Protein AF-A0AAW2JFT2-F1 (afdb_monomer)

Sequence (186 aa):
MEAHGGGHGLAHGDPWRRGPKDEAHDGDGGNKEIMSNNPLTVILDNNKFNGTNYTDWLRNLRIVLDYENQRYIMDKPLPQTLPDGSSSEERETFERWHADHRKVRSIILASMSNDVQKQYDRLDDVASILQRMKEVYVIPDRHTRYVATKEFFRAKMTEGSSVQEHGVKMLSLVEKIEDLKAGLDK

Mean predicted aligned error: 13.14 Å

InterPro domains:
  IPR061502 Copia/RE1/RE2-like, N-terminal domain [PF14223] (84-185)

Solvent-accessible surface area (backbone atoms only — not comparable to full-atom values): 11782 Å² total; per-residue (Å²): 140,85,86,85,83,82,78,86,76,81,80,78,76,70,89,83,80,78,75,89,83,86,81,91,74,88,85,83,85,78,94,68,82,67,83,73,78,59,80,56,55,57,58,34,69,77,44,41,34,73,82,67,48,63,71,61,32,53,52,52,50,48,54,48,26,53,76,69,74,46,48,64,53,75,78,47,80,83,85,87,78,82,64,92,87,62,50,73,66,57,52,50,51,51,52,50,50,54,52,48,44,56,50,51,44,49,52,57,47,68,27,32,34,73,82,54,24,71,77,47,69,88,54,91,47,58,58,59,48,54,51,51,48,41,58,68,67,43,48,55,56,53,49,52,45,51,52,41,54,51,49,55,75,66,64,68,89,58,91,95,57,61,66,65,62,52,48,53,54,52,48,55,36,50,53,55,46,48,60,68,45,59,66,75,78,121

Radius of gyration: 25.3 Å; Cα contacts (8 Å, |Δi|>4): 92; chains: 1; bounding box: 54×72×71 Å

Foldseek 3Di:
DDDDDDDDDDDPDDPPPDDDDDDDDDDDDDPDPPVPPQPLLVVLVVQAAELLQVPVNVVSLCVSCVVVVLNVLQVDDQDDDDDPPDDPVRVVVNVVSVVSQVVSLVSNLVSHDPVVSVVCVPPSGNNVSVVVSCVRRPVVLVVQLVVLVVCLVPDDDDPPDDPVVSVVVNVVSVVSNVVSCVSPVD

Secondary structure (DSSP, 8-state):
--------------TTS---------------------GGGHHHHHT-B-SS-HHHHHHHHHHHHHHTT-THHHHS-----PPTT--HHHHHHHHHHHHHHHHHHHHHHHTB-HHHHHHHTT---HHHHHHHHHHHHTHHHHHHHHHHHHHHHH--PPTT--HHHHHHHHHHHHHHHHHHHHTS--

Structure (mmCIF, N/CA/C/O backbone):
data_AF-A0AAW2JFT2-F1
#
_entry.id   AF-A0AAW2JFT2-F1
#
loop_
_atom_site.group_PDB
_atom_site.id
_atom_site.type_symbol
_atom_site.label_atom_id
_atom_site.label_alt_id
_atom_site.label_comp_id
_atom_site.label_asym_id
_atom_site.label_entity_id
_atom_site.label_seq_id
_atom_site.pdbx_PDB_ins_code
_atom_site.Cartn_x
_atom_site.Cartn_y
_atom_site.Cartn_z
_atom_site.occupancy
_atom_site.B_iso_or_equiv
_atom_site.auth_seq_id
_atom_site.auth_comp_id
_atom_site.auth_asym_id
_atom_site.auth_atom_id
_atom_site.pdbx_PDB_model_num
ATOM 1 N N . MET A 1 1 ? 15.774 56.210 -12.824 1.00 41.00 1 MET A N 1
ATOM 2 C CA . MET A 1 1 ? 15.103 55.338 -13.811 1.00 41.00 1 MET A CA 1
ATOM 3 C C . MET A 1 1 ? 16.244 54.679 -14.566 1.00 41.00 1 MET A C 1
ATOM 5 O O . MET A 1 1 ? 17.060 55.422 -15.076 1.00 41.00 1 MET A O 1
ATOM 9 N N . GLU A 1 2 ? 16.510 53.381 -14.513 1.00 34.12 2 GLU A N 1
ATOM 10 C CA . GLU A 1 2 ? 15.636 52.211 -14.408 1.00 34.12 2 GLU A CA 1
ATOM 11 C C . GLU A 1 2 ? 16.288 51.090 -13.576 1.00 34.12 2 GLU A C 1
ATOM 13 O O . GLU A 1 2 ? 17.477 51.123 -13.265 1.00 34.12 2 GLU A O 1
ATOM 18 N N . ALA A 1 3 ? 15.456 50.133 -13.171 1.00 38.16 3 ALA A N 1
ATOM 19 C CA . ALA A 1 3 ? 15.765 49.025 -12.283 1.00 38.16 3 ALA A CA 1
ATOM 20 C C . ALA A 1 3 ? 16.271 47.793 -13.052 1.00 38.16 3 ALA A C 1
ATOM 22 O O . ALA A 1 3 ? 15.667 47.404 -14.047 1.00 38.16 3 ALA A O 1
ATOM 23 N N . HIS A 1 4 ? 17.289 47.107 -12.525 1.00 37.09 4 HIS A N 1
ATOM 24 C CA . HIS A 1 4 ? 17.559 45.710 -12.866 1.00 37.09 4 HIS A CA 1
ATOM 25 C C . HIS A 1 4 ? 17.177 44.821 -11.682 1.00 37.09 4 HIS A C 1
ATOM 27 O O . HIS A 1 4 ? 17.893 44.727 -10.687 1.00 37.09 4 HIS A O 1
ATOM 33 N N . GLY A 1 5 ? 16.011 44.185 -11.799 1.00 33.69 5 GLY A N 1
ATOM 34 C CA . GLY A 1 5 ? 15.603 43.078 -10.945 1.00 33.69 5 GLY A CA 1
ATOM 35 C C . GLY A 1 5 ? 16.313 41.798 -11.382 1.00 33.69 5 GLY A C 1
ATOM 36 O O . GLY A 1 5 ? 16.070 41.293 -12.475 1.00 33.69 5 GLY A O 1
ATOM 37 N N . GLY A 1 6 ? 17.191 41.277 -10.526 1.00 32.69 6 GLY A N 1
ATOM 38 C CA . GLY A 1 6 ? 17.741 39.931 -10.654 1.00 32.69 6 GLY A CA 1
ATOM 39 C C . GLY A 1 6 ? 16.742 38.914 -10.110 1.00 32.69 6 GLY A C 1
ATOM 40 O O . GLY A 1 6 ? 16.627 38.738 -8.900 1.00 32.69 6 GLY A O 1
ATOM 41 N N . GLY A 1 7 ? 15.996 38.265 -11.003 1.00 34.62 7 GLY A N 1
ATOM 42 C CA . GLY A 1 7 ? 15.151 37.126 -10.663 1.00 34.62 7 GLY A CA 1
ATOM 43 C C . GLY A 1 7 ? 15.994 35.867 -10.469 1.00 34.62 7 GLY A C 1
ATOM 44 O O . GLY A 1 7 ? 16.593 35.363 -11.414 1.00 34.62 7 GLY A O 1
ATOM 45 N N . HIS A 1 8 ? 16.019 35.356 -9.239 1.00 42.88 8 HIS A N 1
ATOM 46 C CA . HIS A 1 8 ? 16.458 34.002 -8.916 1.00 42.88 8 HIS A CA 1
ATOM 47 C C . HIS A 1 8 ? 15.542 32.980 -9.610 1.00 42.88 8 HIS A C 1
ATOM 49 O O . HIS A 1 8 ? 14.388 32.809 -9.220 1.00 42.88 8 HIS A O 1
ATOM 55 N N . GLY A 1 9 ? 16.063 32.278 -10.616 1.00 34.78 9 GLY A N 1
ATOM 56 C CA . GLY A 1 9 ? 15.467 31.053 -11.142 1.00 34.78 9 GLY A CA 1
ATOM 57 C C . GLY A 1 9 ? 16.006 29.851 -10.374 1.00 34.78 9 GLY A C 1
ATOM 58 O O . GLY A 1 9 ? 17.170 29.488 -10.522 1.00 34.78 9 GLY A O 1
ATOM 59 N N . LEU A 1 10 ? 15.166 29.255 -9.529 1.00 35.91 10 LEU A N 1
ATOM 60 C CA . LEU A 1 10 ? 15.427 27.984 -8.859 1.00 35.91 10 LEU A CA 1
ATOM 61 C C . LEU A 1 10 ? 15.607 26.888 -9.920 1.00 35.91 10 LEU A C 1
ATOM 63 O O . LEU A 1 10 ? 14.669 26.557 -10.643 1.00 35.91 10 LEU A O 1
ATOM 67 N N . ALA A 1 11 ? 16.813 26.331 -10.016 1.00 37.41 11 ALA A N 1
ATOM 68 C CA . ALA A 1 11 ? 17.090 25.180 -10.860 1.00 37.41 11 ALA A CA 1
ATOM 69 C C . ALA A 1 11 ? 16.351 23.948 -10.309 1.00 37.41 11 ALA A C 1
ATOM 71 O O . ALA A 1 11 ? 16.778 23.336 -9.329 1.00 37.41 11 ALA A O 1
ATOM 72 N N . HIS A 1 12 ? 15.241 23.575 -10.948 1.00 40.16 12 HIS A N 1
ATOM 73 C CA . HIS A 1 12 ? 14.739 22.208 -10.892 1.00 40.16 12 HIS A CA 1
ATOM 74 C C . HIS A 1 12 ? 15.775 21.323 -11.590 1.00 40.16 12 HIS A C 1
ATOM 76 O O . HIS A 1 12 ? 15.996 21.446 -12.791 1.00 40.16 12 HIS A O 1
ATOM 82 N N . GLY A 1 13 ? 16.480 20.494 -10.820 1.00 38.31 13 GLY A N 1
ATOM 83 C CA . GLY A 1 13 ? 17.479 19.580 -11.365 1.00 38.31 13 GLY A CA 1
ATOM 84 C C . GLY A 1 13 ? 16.838 18.565 -12.310 1.00 38.31 13 GLY A C 1
ATOM 85 O O . GLY A 1 13 ? 15.867 17.908 -11.937 1.00 38.31 13 GLY A O 1
ATOM 86 N N . ASP A 1 14 ? 17.404 18.434 -13.510 1.00 46.59 14 ASP A N 1
ATOM 87 C CA . ASP A 1 14 ? 17.016 17.422 -14.491 1.00 46.59 14 ASP A CA 1
ATOM 88 C C . ASP A 1 14 ? 17.097 16.004 -13.890 1.00 46.59 14 ASP A C 1
ATOM 90 O O . ASP A 1 14 ? 18.157 15.620 -13.372 1.00 46.59 14 ASP A O 1
ATOM 94 N N . PRO A 1 15 ? 16.035 15.183 -14.002 1.00 44.06 15 PRO A N 1
ATOM 95 C CA . PRO A 1 15 ? 16.017 13.808 -13.490 1.00 44.06 15 PRO A CA 1
ATOM 96 C C . PRO A 1 15 ? 17.036 12.876 -14.161 1.00 44.06 15 PRO A C 1
ATOM 98 O O . PRO A 1 15 ? 17.320 11.798 -13.641 1.00 44.06 15 PRO A O 1
ATOM 101 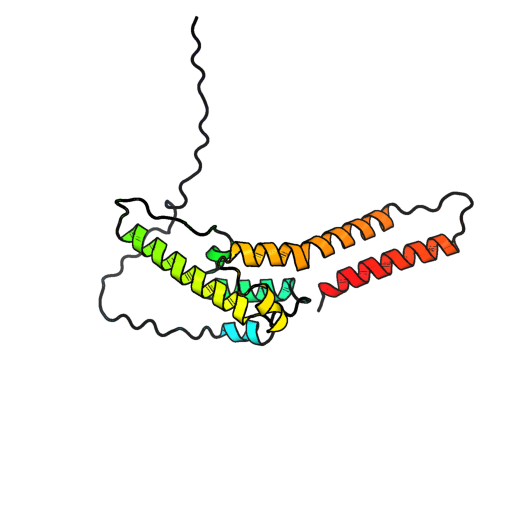N N . TRP A 1 16 ? 17.582 13.286 -15.309 1.00 46.16 16 TRP A N 1
ATOM 102 C CA . TRP A 1 16 ? 18.387 12.456 -16.205 1.00 46.16 16 TRP A CA 1
ATOM 103 C C . TRP A 1 16 ? 19.882 12.399 -15.855 1.00 46.16 16 TRP A C 1
ATOM 105 O O . TRP A 1 16 ? 20.613 11.594 -16.418 1.00 46.16 16 TRP A O 1
ATOM 115 N N . ARG A 1 17 ? 20.377 13.227 -14.921 1.00 45.69 17 ARG A N 1
ATOM 116 C CA . ARG A 1 17 ? 21.830 13.450 -14.749 1.00 45.69 17 ARG A CA 1
ATOM 117 C C . ARG A 1 17 ? 22.546 12.677 -13.637 1.00 45.69 17 ARG A C 1
ATOM 119 O O . ARG A 1 17 ? 23.691 13.011 -13.336 1.00 45.69 17 ARG A O 1
ATOM 126 N N . ARG A 1 18 ? 21.944 11.661 -13.012 1.00 42.97 18 ARG A N 1
ATOM 127 C CA . ARG A 1 18 ? 22.663 10.827 -12.024 1.00 42.97 18 ARG A CA 1
ATOM 128 C C . ARG A 1 18 ? 22.297 9.344 -12.120 1.00 42.97 18 ARG A C 1
ATOM 130 O O . ARG A 1 18 ? 21.434 8.864 -11.393 1.00 42.97 18 ARG A O 1
ATOM 137 N N . GLY A 1 19 ? 23.009 8.640 -12.999 1.00 40.66 19 GLY A N 1
ATOM 138 C CA . GLY A 1 19 ? 23.260 7.196 -12.930 1.00 40.66 19 GLY A CA 1
ATOM 139 C C . GLY A 1 19 ? 24.748 6.929 -12.637 1.00 40.66 19 GLY A C 1
ATOM 140 O O . GLY A 1 19 ? 25.555 7.850 -12.806 1.00 40.66 19 GLY A O 1
ATOM 141 N N . PRO A 1 20 ? 25.118 5.734 -12.139 1.00 38.03 20 PRO A N 1
ATOM 142 C CA . PRO A 1 20 ? 26.469 5.437 -11.668 1.00 38.03 20 PRO A CA 1
ATOM 143 C C . PRO A 1 20 ? 27.467 5.443 -12.827 1.00 38.03 20 PRO A C 1
ATOM 145 O O . PRO A 1 20 ? 27.174 4.943 -13.910 1.00 38.03 20 PRO A O 1
ATOM 148 N N . LYS A 1 21 ? 28.643 6.019 -12.576 1.00 41.00 21 LYS A N 1
ATOM 149 C CA . LYS A 1 21 ? 29.799 5.936 -13.464 1.00 41.00 21 LYS A CA 1
ATOM 150 C C . LYS A 1 21 ? 30.475 4.572 -13.326 1.00 41.00 21 LYS A C 1
ATOM 152 O O . LYS A 1 21 ? 30.653 4.100 -12.208 1.00 41.00 21 LYS A O 1
ATOM 157 N N . ASP A 1 22 ? 30.912 4.085 -14.482 1.00 39.69 22 ASP A N 1
ATOM 158 C CA . ASP A 1 22 ? 31.981 3.118 -14.724 1.00 39.69 22 ASP A CA 1
ATOM 159 C C . ASP A 1 22 ? 31.688 1.652 -14.374 1.00 39.69 22 ASP A C 1
ATOM 161 O O . ASP A 1 22 ? 31.920 1.206 -13.260 1.00 39.69 22 ASP A O 1
ATOM 165 N N . GLU A 1 23 ? 31.297 0.883 -15.394 1.00 37.69 23 GLU A N 1
ATOM 166 C CA . GLU A 1 23 ? 31.859 -0.447 -15.659 1.00 37.69 23 GLU A CA 1
ATOM 167 C C . GLU A 1 23 ? 31.731 -0.732 -17.165 1.00 37.69 23 GLU A C 1
ATOM 169 O O . GLU A 1 23 ? 30.639 -0.768 -17.730 1.00 37.69 23 GLU A O 1
ATOM 174 N N . ALA A 1 24 ? 32.875 -0.840 -17.841 1.00 44.41 24 ALA A N 1
ATOM 175 C CA . ALA A 1 24 ? 32.950 -1.244 -19.236 1.00 44.41 24 ALA A CA 1
ATOM 176 C C . ALA A 1 24 ? 32.632 -2.740 -19.343 1.00 44.41 24 ALA A C 1
ATOM 178 O O . ALA A 1 24 ? 33.215 -3.537 -18.610 1.00 44.41 24 ALA A O 1
ATOM 179 N N . HIS A 1 25 ? 31.767 -3.127 -20.280 1.00 42.56 25 HIS A N 1
ATOM 180 C CA . HIS A 1 25 ? 31.646 -4.524 -20.680 1.00 42.56 25 HIS A CA 1
ATOM 181 C C . HIS A 1 25 ? 31.576 -4.631 -22.203 1.00 42.56 25 HIS A C 1
ATOM 183 O O . HIS A 1 25 ? 30.619 -4.182 -22.833 1.00 42.56 25 HIS A O 1
ATOM 189 N N . ASP A 1 26 ? 32.628 -5.219 -22.775 1.00 40.56 26 ASP A N 1
ATOM 190 C CA . ASP A 1 26 ? 32.671 -5.687 -24.156 1.00 40.56 26 ASP A CA 1
ATOM 191 C C . ASP A 1 26 ? 31.558 -6.718 -24.390 1.00 40.56 26 ASP A C 1
ATOM 193 O O . ASP A 1 26 ? 31.240 -7.530 -23.512 1.00 40.56 26 ASP A O 1
ATOM 197 N N . GLY A 1 27 ? 30.937 -6.644 -25.567 1.00 46.50 27 GLY A N 1
ATOM 198 C CA . GLY A 1 27 ? 29.781 -7.454 -25.931 1.00 46.50 27 GLY A CA 1
ATOM 199 C C . GLY A 1 27 ? 30.123 -8.870 -26.386 1.00 46.50 27 GLY A C 1
ATOM 200 O O . GLY A 1 27 ? 31.196 -9.106 -26.927 1.00 46.50 27 GLY A O 1
ATOM 201 N N . ASP A 1 28 ? 29.160 -9.779 -26.223 1.00 38.78 28 ASP A N 1
ATOM 202 C CA . ASP A 1 28 ? 28.739 -10.772 -27.222 1.00 38.78 28 ASP A CA 1
ATOM 203 C C . ASP A 1 28 ? 27.504 -11.540 -26.703 1.00 38.78 28 ASP A C 1
ATOM 205 O O . ASP A 1 28 ? 27.413 -11.872 -25.524 1.00 38.78 28 ASP A O 1
ATOM 209 N N . GLY A 1 29 ? 26.586 -11.866 -27.614 1.00 38.81 29 GLY A N 1
ATOM 210 C CA . GLY A 1 29 ? 25.877 -13.141 -27.553 1.00 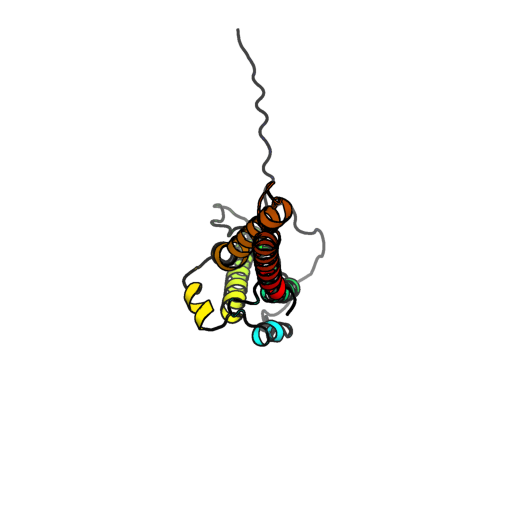38.81 29 GLY A CA 1
ATOM 211 C C . GLY A 1 29 ? 24.591 -13.237 -26.732 1.00 38.81 29 GLY A C 1
ATOM 212 O O . GLY A 1 29 ? 24.581 -13.753 -25.622 1.00 38.81 29 GLY A O 1
ATOM 213 N N . GLY A 1 30 ? 23.463 -12.966 -27.393 1.00 33.12 30 GLY A N 1
ATOM 214 C CA . GLY A 1 30 ? 22.248 -13.755 -27.173 1.00 33.12 30 GLY A CA 1
ATOM 215 C C . GLY A 1 30 ? 21.304 -13.224 -26.102 1.00 33.12 30 GLY A C 1
ATOM 216 O O . GLY A 1 30 ? 21.361 -13.600 -24.936 1.00 33.12 30 GLY A O 1
ATOM 217 N N . ASN A 1 31 ? 20.327 -12.442 -26.556 1.00 49.09 31 ASN A N 1
ATOM 218 C CA . ASN A 1 31 ? 19.125 -12.150 -25.799 1.00 49.09 31 ASN A CA 1
ATOM 219 C C . ASN A 1 31 ? 18.368 -13.457 -25.506 1.00 49.09 31 ASN A C 1
ATOM 221 O O . ASN A 1 31 ? 17.628 -13.987 -26.337 1.00 49.09 31 ASN A O 1
ATOM 225 N N . LYS A 1 32 ? 18.591 -13.993 -24.312 1.00 43.41 32 LYS A N 1
ATOM 226 C CA . LYS A 1 32 ? 17.685 -14.921 -23.657 1.00 43.41 32 LYS A CA 1
ATOM 227 C C . LYS A 1 32 ? 17.576 -14.462 -22.217 1.00 43.41 32 LYS A C 1
ATOM 229 O O . LYS A 1 32 ? 18.111 -15.089 -21.308 1.00 43.41 32 LYS A O 1
ATOM 234 N N . GLU A 1 33 ? 16.903 -13.330 -22.034 1.00 43.53 33 GLU A N 1
ATOM 235 C CA . GLU A 1 33 ? 16.341 -12.966 -20.742 1.00 43.53 33 GLU A CA 1
ATOM 236 C C . GLU A 1 33 ? 15.396 -14.113 -20.346 1.00 43.53 33 GLU A C 1
ATOM 238 O O . GLU A 1 33 ? 14.252 -14.222 -20.791 1.00 43.53 33 GLU A O 1
ATOM 243 N N . ILE A 1 34 ? 15.933 -15.084 -19.607 1.00 42.56 34 ILE A N 1
ATOM 244 C CA . ILE A 1 34 ? 15.138 -16.071 -18.895 1.00 42.56 34 ILE A CA 1
ATOM 245 C C . ILE A 1 34 ? 14.226 -15.220 -18.024 1.00 42.56 34 ILE A C 1
ATOM 247 O O . ILE A 1 34 ? 14.745 -14.490 -17.184 1.00 42.56 34 ILE A O 1
ATOM 251 N N . MET A 1 35 ? 12.907 -15.267 -18.250 1.00 44.25 35 MET A N 1
ATOM 252 C CA . MET A 1 35 ? 11.931 -14.694 -17.322 1.00 44.25 35 MET A CA 1
ATOM 253 C C . MET A 1 35 ? 12.283 -15.243 -15.945 1.00 44.25 35 MET A C 1
ATOM 255 O O . MET A 1 35 ? 12.038 -16.417 -15.655 1.00 44.25 35 MET A O 1
ATOM 259 N N . SER A 1 36 ? 12.980 -14.439 -15.151 1.00 53.62 36 SER A N 1
ATOM 260 C CA . SER A 1 36 ? 13.449 -14.842 -13.846 1.00 53.62 36 SER A CA 1
ATOM 261 C C . SER A 1 36 ? 12.192 -15.023 -13.017 1.00 53.62 36 SER A C 1
ATOM 263 O O . SER A 1 36 ? 11.498 -14.065 -12.682 1.00 53.62 36 SER A O 1
ATOM 265 N N . ASN A 1 37 ? 11.848 -16.279 -12.731 1.00 68.56 37 ASN A N 1
ATOM 266 C CA . ASN A 1 37 ? 10.876 -16.572 -11.695 1.00 68.56 37 ASN A CA 1
ATOM 267 C C . ASN A 1 37 ? 11.487 -16.049 -10.402 1.00 68.56 37 ASN A C 1
ATOM 269 O O . ASN A 1 37 ? 12.330 -16.710 -9.800 1.00 68.56 37 ASN A O 1
ATOM 273 N N . ASN A 1 38 ? 11.116 -14.833 -10.018 1.00 77.38 38 ASN A N 1
ATOM 274 C CA . ASN A 1 38 ? 11.558 -14.257 -8.771 1.00 77.38 38 ASN A CA 1
ATOM 275 C C . ASN A 1 38 ? 11.010 -15.121 -7.630 1.00 77.38 38 ASN A C 1
ATOM 277 O O . ASN A 1 38 ? 9.792 -15.153 -7.413 1.00 77.38 38 ASN A O 1
ATOM 281 N N . PRO A 1 39 ? 11.888 -15.827 -6.894 1.00 84.12 39 PRO A N 1
ATOM 282 C CA . PRO A 1 39 ? 11.465 -16.771 -5.869 1.00 84.12 39 PRO A CA 1
ATOM 283 C C . PRO A 1 39 ? 10.758 -16.068 -4.708 1.00 84.12 39 PRO A C 1
ATOM 285 O O . PRO A 1 39 ? 10.037 -16.714 -3.955 1.00 84.12 39 PRO A O 1
ATOM 288 N N . LEU A 1 40 ? 10.924 -14.749 -4.571 1.00 89.38 40 LEU A N 1
ATOM 289 C CA . LEU A 1 40 ? 10.266 -13.960 -3.540 1.00 89.38 40 LEU A CA 1
ATOM 290 C C . LEU A 1 40 ? 8.804 -13.664 -3.867 1.00 89.38 40 LEU A C 1
ATOM 292 O O . LEU A 1 40 ? 8.072 -13.312 -2.954 1.00 89.38 40 LEU A O 1
ATOM 296 N N . THR A 1 41 ? 8.333 -13.848 -5.105 1.00 87.94 41 THR A N 1
ATOM 297 C CA . THR A 1 41 ? 6.917 -13.601 -5.454 1.00 87.94 41 THR A CA 1
ATOM 298 C C . THR A 1 41 ? 5.945 -14.455 -4.634 1.00 87.94 41 THR A C 1
ATOM 300 O O . THR A 1 41 ? 4.854 -13.991 -4.307 1.00 87.94 41 THR A O 1
ATOM 303 N N . VAL A 1 42 ? 6.387 -15.627 -4.159 1.00 93.12 42 VAL A N 1
ATOM 304 C CA . VAL A 1 42 ? 5.630 -16.492 -3.239 1.00 93.12 42 VAL A CA 1
ATOM 305 C C . VAL A 1 42 ? 5.203 -15.778 -1.949 1.00 93.12 42 VAL A C 1
ATOM 307 O O . VAL A 1 42 ? 4.163 -16.102 -1.378 1.00 93.12 42 VAL A O 1
ATOM 310 N N . ILE A 1 43 ? 5.961 -14.773 -1.482 1.00 95.44 43 ILE A N 1
ATOM 311 C CA . ILE A 1 43 ? 5.586 -14.005 -0.288 1.00 95.44 43 ILE A CA 1
ATOM 312 C C . ILE A 1 43 ? 4.293 -13.221 -0.520 1.00 95.44 43 ILE A C 1
ATOM 314 O O . ILE A 1 43 ? 3.492 -13.089 0.402 1.00 95.44 43 ILE A O 1
ATOM 318 N N . LEU A 1 44 ? 4.077 -12.732 -1.744 1.00 95.25 44 LEU A N 1
ATOM 319 C CA . LEU A 1 44 ? 2.892 -11.970 -2.126 1.00 95.25 44 LEU A CA 1
ATOM 320 C C . LEU A 1 44 ? 1.686 -12.882 -2.324 1.00 95.25 44 LEU A C 1
ATOM 322 O O . LEU A 1 44 ? 0.578 -12.487 -1.977 1.00 95.25 44 LEU A O 1
ATOM 326 N N . ASP A 1 45 ? 1.899 -14.106 -2.803 1.00 92.81 45 ASP A N 1
ATOM 327 C CA . ASP A 1 45 ? 0.835 -15.106 -2.905 1.00 92.81 45 ASP A CA 1
ATOM 328 C C . ASP A 1 45 ? 0.369 -15.594 -1.530 1.00 92.81 45 ASP A C 1
ATOM 330 O O . ASP A 1 45 ? -0.833 -15.706 -1.285 1.00 92.81 45 ASP A O 1
ATOM 334 N N . ASN A 1 46 ? 1.303 -15.814 -0.603 1.00 94.81 46 ASN A N 1
ATOM 335 C CA . ASN A 1 46 ? 0.980 -16.220 0.765 1.00 94.81 46 ASN A CA 1
ATOM 336 C C . ASN A 1 46 ? 0.376 -15.079 1.599 1.00 94.81 46 ASN A C 1
ATOM 338 O O . ASN A 1 46 ? -0.338 -15.336 2.564 1.00 94.81 46 ASN A O 1
ATOM 342 N N . ASN A 1 47 ? 0.656 -13.824 1.237 1.00 95.25 47 ASN A N 1
ATOM 343 C CA . ASN A 1 47 ? 0.229 -12.632 1.973 1.00 95.25 47 ASN A CA 1
ATOM 344 C C . ASN A 1 47 ? -0.518 -11.654 1.062 1.00 95.25 47 ASN A C 1
ATOM 346 O O . ASN A 1 47 ? -0.228 -10.452 1.057 1.00 95.25 47 ASN A O 1
ATOM 350 N N . LYS A 1 48 ? -1.472 -12.169 0.278 1.00 96.81 48 LYS A N 1
ATOM 351 C CA . LYS A 1 48 ? -2.266 -11.334 -0.626 1.00 96.81 48 LYS A CA 1
ATOM 352 C C . LYS A 1 48 ? -2.932 -10.191 0.126 1.00 96.81 48 LYS A C 1
ATOM 354 O O . LYS A 1 48 ? -3.439 -10.362 1.238 1.00 96.81 48 LYS A O 1
ATOM 359 N N . PHE A 1 49 ? -2.967 -9.024 -0.507 1.00 97.56 49 PHE A N 1
ATOM 360 C CA . PHE A 1 49 ? -3.693 -7.890 0.031 1.00 97.56 49 PHE A CA 1
ATOM 361 C C . PHE A 1 49 ? -5.192 -8.182 0.033 1.00 97.56 49 PHE A C 1
ATOM 363 O O . PHE A 1 49 ? -5.785 -8.431 -1.019 1.00 97.56 49 PHE A O 1
ATOM 370 N N . ASN A 1 50 ? -5.800 -8.142 1.215 1.00 94.56 50 ASN A N 1
ATOM 371 C CA . ASN A 1 50 ? -7.209 -8.481 1.426 1.00 94.56 50 ASN A CA 1
ATOM 372 C C . ASN A 1 50 ? -8.040 -7.310 1.978 1.00 94.56 50 ASN A C 1
ATOM 374 O O . ASN A 1 50 ? -9.201 -7.495 2.328 1.00 94.56 50 ASN A O 1
ATOM 378 N N . GLY A 1 51 ? -7.452 -6.112 2.054 1.00 90.88 51 GLY A N 1
ATOM 379 C CA . GLY A 1 51 ? -8.098 -4.911 2.583 1.00 90.88 51 GLY A CA 1
ATOM 380 C C . GLY A 1 51 ? -7.779 -4.610 4.049 1.00 90.88 51 GLY A C 1
ATOM 381 O O . GLY A 1 51 ? -7.947 -3.467 4.462 1.00 90.88 51 GLY A O 1
ATOM 382 N N . THR A 1 52 ? -7.272 -5.573 4.827 1.00 89.00 52 THR A N 1
ATOM 383 C CA . THR A 1 52 ? -6.963 -5.363 6.256 1.00 89.00 52 THR A CA 1
ATOM 384 C C . THR A 1 52 ? -5.467 -5.347 6.561 1.00 89.00 52 THR A C 1
ATOM 386 O O . THR A 1 52 ? -5.064 -4.808 7.582 1.00 89.00 52 THR A O 1
ATOM 389 N N . ASN A 1 53 ? -4.630 -5.901 5.681 1.00 92.56 53 ASN A N 1
ATOM 390 C CA . ASN A 1 53 ? -3.189 -6.096 5.890 1.00 92.56 53 ASN A CA 1
ATOM 391 C C . ASN A 1 53 ? -2.308 -5.123 5.079 1.00 92.56 53 ASN A C 1
ATOM 393 O O . ASN A 1 53 ? -1.242 -5.498 4.593 1.00 92.56 53 ASN A O 1
ATOM 397 N N . TYR A 1 54 ? -2.744 -3.870 4.889 1.00 92.38 54 TYR A N 1
ATOM 398 C CA . TYR A 1 54 ? -2.076 -2.920 3.982 1.00 92.38 54 TYR A CA 1
ATOM 399 C C . TYR A 1 54 ? -0.593 -2.700 4.314 1.00 92.38 54 TYR A C 1
ATOM 401 O O . TYR A 1 54 ? 0.244 -2.666 3.413 1.00 92.38 54 TYR A O 1
ATOM 409 N N . THR A 1 55 ? -0.256 -2.545 5.598 1.00 91.12 55 THR A N 1
ATOM 410 C CA . THR A 1 55 ? 1.118 -2.257 6.037 1.00 91.12 55 THR A CA 1
ATOM 411 C C . THR A 1 55 ? 2.065 -3.413 5.723 1.00 91.12 55 THR A C 1
ATOM 413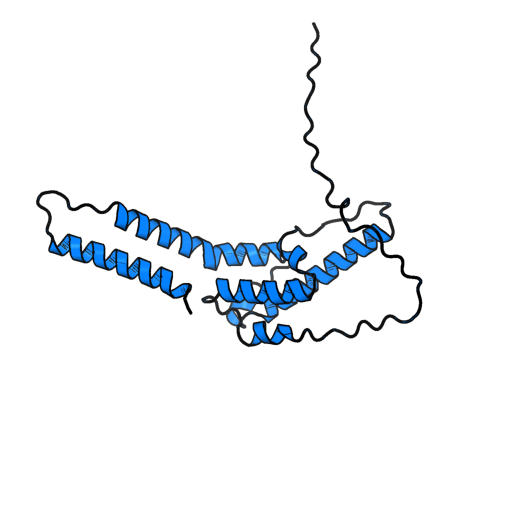 O O . THR A 1 55 ? 3.146 -3.183 5.174 1.00 91.12 55 THR A O 1
ATOM 416 N N . ASP A 1 56 ? 1.661 -4.644 6.032 1.00 93.38 56 ASP A N 1
ATOM 417 C CA . ASP A 1 56 ? 2.487 -5.834 5.820 1.00 93.38 56 ASP A CA 1
ATOM 418 C C . ASP A 1 56 ? 2.565 -6.208 4.348 1.00 93.38 56 ASP A C 1
ATOM 420 O O . ASP A 1 56 ? 3.653 -6.476 3.840 1.00 93.38 56 ASP A O 1
ATOM 424 N N . TRP A 1 57 ? 1.450 -6.102 3.622 1.00 96.94 57 TRP A N 1
ATOM 425 C CA . TRP A 1 57 ? 1.454 -6.254 2.172 1.00 96.94 57 TRP A CA 1
ATOM 426 C C . TRP A 1 5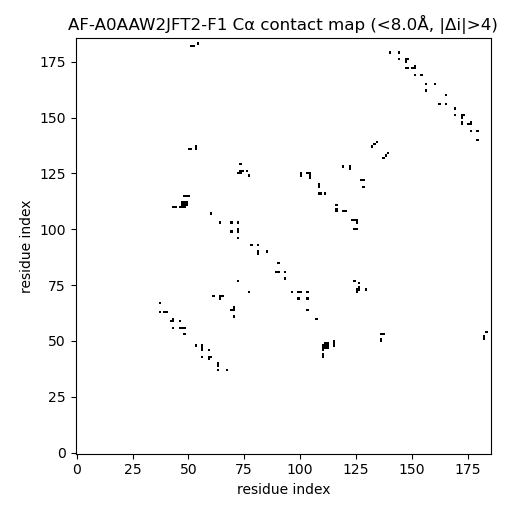7 ? 2.394 -5.246 1.497 1.00 96.94 57 TRP A C 1
ATOM 428 O O . TRP A 1 57 ? 3.229 -5.637 0.683 1.00 96.94 57 TRP A O 1
ATOM 438 N N . LEU A 1 58 ? 2.337 -3.960 1.869 1.00 95.88 58 LEU A N 1
ATOM 439 C CA . LEU A 1 58 ? 3.214 -2.934 1.297 1.00 95.88 58 LEU A CA 1
ATOM 440 C C . LEU A 1 58 ? 4.691 -3.194 1.632 1.00 95.88 58 LEU A C 1
ATOM 442 O O . LEU A 1 58 ? 5.570 -2.911 0.815 1.00 95.88 58 LEU A O 1
ATOM 446 N N . ARG A 1 59 ? 4.984 -3.728 2.826 1.00 96.62 59 ARG A N 1
ATOM 447 C CA . ARG A 1 59 ? 6.338 -4.152 3.213 1.00 96.62 59 ARG A CA 1
ATOM 448 C C . ARG A 1 59 ? 6.822 -5.302 2.325 1.00 96.62 59 ARG A C 1
ATOM 450 O O . ARG A 1 59 ? 7.916 -5.205 1.777 1.00 96.62 59 ARG A O 1
ATOM 457 N N . ASN A 1 60 ? 5.998 -6.329 2.138 1.00 97.12 60 ASN A N 1
ATOM 458 C CA . ASN A 1 60 ? 6.303 -7.484 1.292 1.00 97.12 60 ASN A CA 1
ATOM 459 C C . ASN A 1 60 ? 6.496 -7.082 -0.176 1.00 97.12 60 ASN A C 1
ATOM 461 O O . ASN A 1 60 ? 7.464 -7.501 -0.808 1.00 97.12 60 ASN A O 1
ATOM 465 N N . LEU A 1 61 ? 5.635 -6.204 -0.695 1.00 96.81 61 LEU A N 1
ATOM 466 C CA . LEU A 1 61 ? 5.752 -5.654 -2.045 1.00 96.81 61 LEU A CA 1
ATOM 467 C C . LEU A 1 61 ? 7.093 -4.943 -2.239 1.00 96.81 61 LEU A C 1
ATOM 469 O O . LEU A 1 61 ? 7.783 -5.195 -3.220 1.00 96.81 61 LEU A O 1
ATOM 473 N N . ARG A 1 62 ? 7.496 -4.090 -1.291 1.00 96.44 62 ARG A N 1
ATOM 474 C CA . ARG A 1 62 ? 8.782 -3.381 -1.363 1.00 96.44 62 ARG A CA 1
ATOM 475 C C . ARG A 1 62 ? 9.970 -4.336 -1.407 1.00 96.44 62 ARG A C 1
ATOM 477 O O . ARG A 1 62 ? 10.862 -4.104 -2.206 1.00 96.44 62 ARG A O 1
ATOM 484 N N . ILE A 1 63 ? 9.951 -5.411 -0.618 1.00 95.81 63 ILE A N 1
ATOM 485 C CA . ILE A 1 63 ? 11.009 -6.436 -0.630 1.00 95.81 63 ILE A CA 1
ATOM 486 C C . ILE A 1 63 ? 11.121 -7.086 -2.015 1.00 95.81 63 ILE A C 1
ATOM 488 O O . ILE A 1 63 ? 12.219 -7.194 -2.558 1.00 95.81 63 ILE A O 1
ATOM 492 N N . VAL A 1 64 ? 9.989 -7.483 -2.605 1.00 95.75 64 VAL A N 1
ATOM 493 C CA . VAL A 1 64 ? 9.958 -8.081 -3.950 1.00 95.75 64 VAL A CA 1
ATOM 494 C C . VAL A 1 64 ? 10.470 -7.096 -5.002 1.00 95.75 64 VAL A C 1
ATOM 496 O O . VAL A 1 64 ? 11.271 -7.476 -5.849 1.00 95.75 64 VAL A O 1
ATOM 499 N N . LEU A 1 65 ? 10.057 -5.829 -4.934 1.00 95.44 65 LEU A N 1
ATOM 500 C CA . LEU A 1 65 ? 10.474 -4.803 -5.893 1.00 95.44 65 LEU A CA 1
ATOM 501 C C . LEU A 1 65 ? 11.932 -4.363 -5.726 1.00 95.44 65 LEU A C 1
ATOM 503 O O . LEU A 1 65 ? 12.568 -4.015 -6.718 1.00 95.44 65 LEU A O 1
ATOM 507 N N . ASP A 1 66 ? 12.467 -4.377 -4.505 1.00 94.81 66 ASP A N 1
ATOM 508 C CA . ASP A 1 66 ? 13.889 -4.136 -4.248 1.00 94.81 66 ASP A CA 1
ATOM 509 C C . ASP A 1 66 ? 14.744 -5.242 -4.871 1.00 94.81 66 ASP A C 1
ATOM 511 O O . ASP A 1 66 ? 15.732 -4.947 -5.537 1.00 94.81 66 ASP A O 1
ATOM 515 N N . TYR A 1 67 ? 14.324 -6.504 -4.739 1.00 93.31 67 TYR A N 1
ATOM 516 C CA . TYR A 1 67 ? 15.004 -7.638 -5.371 1.00 93.31 67 TYR A CA 1
ATOM 517 C C . TYR A 1 67 ? 15.025 -7.541 -6.906 1.00 93.31 67 TYR A C 1
ATOM 519 O O . TYR A 1 67 ? 16.001 -7.921 -7.544 1.00 93.31 67 TYR A O 1
ATOM 527 N N . GLU A 1 68 ? 13.966 -6.990 -7.500 1.00 91.06 68 GLU A N 1
ATOM 528 C CA . GLU A 1 68 ? 13.846 -6.778 -8.949 1.00 91.06 68 GLU A CA 1
ATOM 529 C C . GLU A 1 68 ? 14.542 -5.499 -9.441 1.00 91.06 68 GLU A C 1
ATOM 531 O O . GLU A 1 68 ? 14.558 -5.239 -10.640 1.00 91.06 68 GLU A O 1
ATOM 536 N N . ASN A 1 69 ? 15.099 -4.676 -8.543 1.00 92.88 69 ASN A N 1
ATOM 537 C CA . ASN A 1 69 ? 15.592 -3.323 -8.833 1.00 92.88 69 ASN A CA 1
ATOM 538 C C . ASN A 1 69 ? 14.522 -2.380 -9.423 1.00 92.88 69 ASN A C 1
ATOM 540 O O . ASN A 1 69 ? 14.835 -1.462 -10.178 1.00 92.88 69 ASN A O 1
ATOM 544 N N . GLN A 1 70 ? 13.252 -2.577 -9.062 1.00 95.00 70 GLN A N 1
ATOM 545 C CA . GLN A 1 70 ? 12.094 -1.867 -9.625 1.00 95.00 70 GLN A CA 1
ATOM 546 C C . GLN A 1 70 ? 11.377 -0.953 -8.625 1.00 95.00 70 GLN A C 1
ATOM 548 O O . GLN A 1 70 ? 10.392 -0.300 -8.973 1.00 95.00 70 GLN A O 1
ATOM 553 N N . ARG A 1 71 ? 11.863 -0.849 -7.381 1.00 94.38 71 ARG A N 1
ATOM 554 C CA . ARG A 1 71 ? 11.232 -0.005 -6.350 1.00 94.38 71 ARG A CA 1
ATOM 555 C C . ARG A 1 71 ? 11.066 1.455 -6.774 1.00 94.38 71 ARG A C 1
ATOM 557 O O . ARG A 1 71 ? 10.081 2.089 -6.404 1.00 94.38 71 ARG A O 1
ATOM 564 N N . TYR A 1 72 ? 11.978 1.960 -7.601 1.00 93.12 72 TYR A N 1
ATOM 565 C CA . TYR A 1 72 ? 11.949 3.331 -8.107 1.00 93.12 72 TYR A CA 1
ATOM 566 C C . TYR A 1 72 ? 10.657 3.685 -8.871 1.00 93.12 72 TYR A C 1
ATOM 568 O O . TYR A 1 72 ? 10.312 4.863 -8.944 1.00 93.12 72 TYR A O 1
ATOM 576 N N . ILE A 1 73 ? 9.934 2.693 -9.406 1.00 95.06 73 ILE A N 1
ATOM 577 C CA . ILE A 1 73 ? 8.643 2.876 -10.086 1.00 95.06 73 ILE A CA 1
ATOM 578 C C . ILE A 1 73 ? 7.552 3.367 -9.125 1.00 95.06 73 ILE A C 1
ATOM 580 O O . ILE A 1 73 ? 6.638 4.068 -9.542 1.00 95.06 73 ILE A O 1
ATOM 584 N N . MET A 1 74 ? 7.636 3.029 -7.834 1.00 91.88 74 MET A N 1
ATOM 585 C CA . MET A 1 74 ? 6.646 3.472 -6.843 1.00 91.88 74 MET A CA 1
ATOM 586 C C . MET A 1 74 ? 6.797 4.951 -6.473 1.00 91.88 74 MET A C 1
ATOM 588 O O . MET A 1 74 ? 5.827 5.579 -6.053 1.00 91.88 74 MET A O 1
ATOM 592 N N . ASP A 1 75 ? 8.017 5.481 -6.574 1.00 86.12 75 ASP A N 1
ATOM 593 C CA . ASP A 1 75 ? 8.376 6.802 -6.052 1.00 86.12 75 ASP A CA 1
ATOM 594 C C . ASP A 1 75 ? 8.440 7.872 -7.150 1.00 86.12 75 ASP A C 1
ATOM 596 O O . ASP A 1 75 ? 8.338 9.068 -6.863 1.00 86.12 75 ASP A O 1
ATOM 600 N N . LYS A 1 76 ? 8.635 7.461 -8.408 1.00 84.75 76 LYS A N 1
ATOM 601 C CA . LYS A 1 76 ? 8.798 8.369 -9.545 1.00 84.75 76 LYS A CA 1
ATOM 602 C C . LYS A 1 76 ? 7.535 8.408 -10.406 1.00 84.75 76 LYS A C 1
ATOM 604 O O . LYS A 1 76 ? 6.954 7.359 -10.671 1.00 84.75 76 LYS A O 1
ATOM 609 N N . PRO A 1 77 ? 7.134 9.596 -10.891 1.00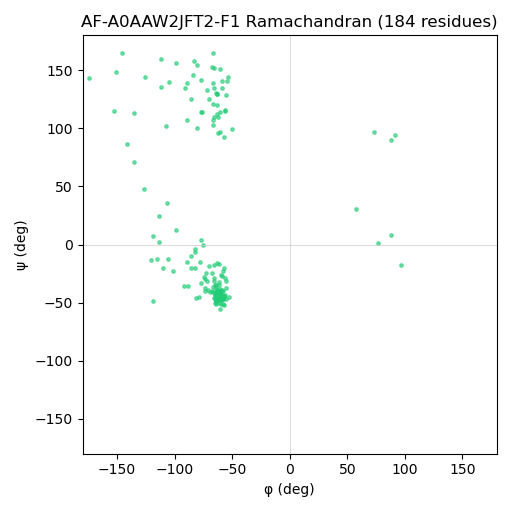 79.69 77 PRO A N 1
ATOM 610 C CA . PRO A 1 77 ? 6.025 9.697 -11.824 1.00 79.69 77 PRO A CA 1
ATOM 611 C C . PRO A 1 77 ? 6.370 9.024 -13.155 1.00 79.69 77 PRO A C 1
ATOM 613 O O . PRO A 1 77 ? 7.531 8.994 -13.568 1.00 79.69 77 PRO A O 1
ATOM 616 N N . LEU A 1 78 ? 5.328 8.546 -13.832 1.00 80.88 78 LEU A N 1
ATOM 617 C CA . LEU A 1 78 ? 5.379 8.047 -15.201 1.00 80.88 78 LEU A CA 1
ATOM 618 C C . LEU A 1 78 ? 5.940 9.122 -16.154 1.00 80.88 78 LEU A C 1
ATOM 620 O O . LEU A 1 78 ? 5.295 10.164 -16.310 1.00 80.88 78 LEU A O 1
ATOM 624 N N . PRO A 1 79 ? 7.114 8.916 -16.788 1.00 81.62 79 PRO A N 1
ATOM 625 C CA . PRO A 1 79 ? 7.585 9.788 -17.854 1.00 81.62 79 PRO A CA 1
ATOM 626 C C . PRO A 1 79 ? 6.602 9.711 -19.027 1.00 81.62 79 PRO A C 1
ATOM 628 O O . PRO A 1 79 ? 6.213 8.629 -19.453 1.00 81.62 79 PRO A O 1
ATOM 631 N N . GLN A 1 80 ? 6.161 10.870 -19.520 1.00 79.38 80 GLN A N 1
ATOM 632 C CA . GLN A 1 80 ? 5.078 10.940 -20.509 1.00 79.38 80 GLN A CA 1
ATOM 633 C C . GLN A 1 80 ? 5.579 10.942 -21.955 1.00 79.38 80 GLN A C 1
ATOM 635 O O . GLN A 1 80 ? 4.924 10.367 -22.819 1.00 79.38 80 GLN A O 1
ATOM 640 N N . THR A 1 81 ? 6.720 11.577 -22.236 1.00 84.06 81 THR A N 1
ATOM 641 C CA . THR A 1 81 ? 7.242 11.715 -23.603 1.00 84.06 81 THR A CA 1
ATOM 642 C C . THR A 1 81 ? 8.765 11.799 -23.630 1.00 84.06 81 THR A C 1
ATOM 644 O O . THR A 1 81 ? 9.378 12.381 -22.733 1.00 84.06 81 THR A O 1
ATOM 647 N N . LEU A 1 82 ? 9.358 11.287 -24.707 1.00 85.12 82 LEU A N 1
ATOM 648 C CA . LEU A 1 82 ? 10.738 11.563 -25.113 1.00 85.12 82 LEU A CA 1
ATOM 649 C C . LEU A 1 82 ? 10.761 12.773 -26.064 1.00 85.12 82 LEU A C 1
ATOM 651 O O . LEU A 1 82 ? 9.937 12.806 -26.980 1.00 85.12 82 LEU A O 1
ATOM 655 N N . PRO A 1 83 ? 11.671 13.746 -25.887 1.00 83.06 83 PRO A N 1
ATOM 656 C CA . PRO A 1 83 ? 11.884 14.817 -26.856 1.00 83.06 83 PRO A CA 1
ATOM 657 C C . PRO A 1 83 ? 12.323 14.309 -28.237 1.00 83.06 83 PRO A C 1
ATOM 659 O O . PRO A 1 83 ? 13.024 13.301 -28.369 1.00 83.06 83 PRO A O 1
ATOM 662 N N . ASP A 1 84 ? 11.974 15.065 -29.278 1.00 82.31 84 ASP A N 1
ATOM 663 C CA . ASP A 1 84 ? 12.501 14.825 -30.619 1.00 82.31 84 ASP A CA 1
ATOM 664 C C . ASP A 1 84 ? 14.020 15.041 -30.637 1.00 82.31 84 ASP A C 1
ATOM 666 O O . ASP A 1 84 ? 14.531 16.054 -30.161 1.00 82.31 84 ASP A O 1
ATOM 670 N N . GLY A 1 85 ? 14.750 14.073 -31.196 1.00 86.38 85 GLY A N 1
ATOM 671 C CA . GLY A 1 85 ? 16.215 14.082 -31.210 1.00 86.38 85 GLY A CA 1
ATOM 672 C C . GLY A 1 85 ? 16.875 13.437 -29.988 1.00 86.38 85 GLY A C 1
ATOM 673 O O . GLY A 1 85 ? 18.098 13.509 -29.878 1.00 86.38 85 GLY A O 1
ATOM 674 N N . SER A 1 86 ? 16.103 12.785 -29.109 1.00 88.25 86 SER A N 1
ATOM 675 C CA . SER A 1 86 ? 16.659 11.996 -28.007 1.00 88.25 86 SER A CA 1
ATOM 676 C C . SER A 1 86 ? 17.681 10.958 -28.467 1.00 88.25 86 SER A C 1
ATOM 678 O O . SER A 1 86 ? 17.541 10.342 -29.532 1.00 88.25 86 SER A O 1
ATOM 680 N N . SER A 1 87 ? 18.700 10.751 -27.633 1.00 91.44 87 SER A N 1
ATOM 681 C CA . SER A 1 87 ? 19.757 9.775 -27.893 1.00 91.44 87 SER A CA 1
ATOM 682 C C . SER A 1 87 ? 19.217 8.339 -27.853 1.00 91.44 87 SER A C 1
ATOM 684 O O . SER A 1 87 ? 18.124 8.062 -27.346 1.00 91.44 87 SER A O 1
ATOM 686 N N . SER A 1 88 ? 19.999 7.391 -28.378 1.00 90.56 88 SER A N 1
ATOM 687 C CA . SER A 1 88 ? 19.658 5.966 -28.277 1.00 90.56 88 SER A CA 1
ATOM 688 C C . SER A 1 88 ? 19.535 5.511 -26.816 1.00 90.56 88 SER A C 1
ATOM 690 O O . SER A 1 88 ? 18.626 4.755 -26.486 1.00 90.56 88 SER A O 1
ATOM 692 N N . GLU A 1 89 ? 20.410 6.014 -25.943 1.00 89.62 89 GLU A N 1
ATOM 693 C CA . GLU A 1 89 ? 20.456 5.687 -24.510 1.00 89.62 89 GLU A CA 1
ATOM 694 C C . GLU A 1 89 ? 19.226 6.224 -23.760 1.00 89.62 89 GLU A C 1
ATOM 696 O O . GLU A 1 89 ? 18.650 5.544 -22.906 1.00 89.62 89 GLU A O 1
ATOM 701 N N . GLU A 1 90 ? 18.777 7.437 -24.100 1.00 88.50 90 GLU A N 1
ATOM 702 C CA . GLU A 1 90 ? 17.561 8.033 -23.533 1.00 88.50 90 GLU A CA 1
ATOM 703 C C . GLU A 1 90 ? 16.320 7.231 -23.928 1.00 88.50 90 GLU A C 1
ATOM 705 O O . GLU A 1 90 ? 15.461 6.950 -23.087 1.00 88.50 90 GLU A O 1
ATOM 710 N N . ARG A 1 91 ? 16.247 6.809 -25.196 1.00 90.25 91 ARG A N 1
ATOM 711 C CA . ARG A 1 91 ? 15.146 5.979 -25.693 1.00 90.25 91 ARG A CA 1
ATOM 712 C C . ARG A 1 91 ? 15.116 4.611 -25.015 1.00 90.25 91 ARG A C 1
ATOM 714 O O . ARG A 1 91 ? 14.048 4.170 -24.602 1.00 90.25 91 ARG A O 1
ATOM 721 N N . GLU A 1 92 ? 16.268 3.966 -24.857 1.00 91.56 92 GLU A N 1
ATOM 722 C CA . GLU A 1 92 ? 16.373 2.688 -24.146 1.00 91.56 92 GLU A CA 1
ATOM 723 C C . GLU A 1 92 ? 15.934 2.817 -22.682 1.00 91.56 92 GLU A C 1
ATOM 725 O O . GLU A 1 92 ? 15.144 2.011 -22.189 1.00 91.56 92 GLU A O 1
ATOM 730 N N . THR A 1 93 ? 16.375 3.876 -22.000 1.00 89.56 93 THR A N 1
ATOM 731 C CA . THR A 1 93 ? 15.986 4.151 -20.610 1.00 89.56 93 THR A CA 1
ATOM 732 C C . THR A 1 93 ? 14.475 4.347 -20.473 1.00 89.56 93 THR A C 1
ATOM 734 O O . THR A 1 93 ? 13.864 3.822 -19.541 1.00 89.56 93 THR A O 1
ATOM 737 N N . PHE A 1 94 ? 13.857 5.081 -21.399 1.00 90.56 94 PHE A N 1
ATOM 738 C CA . PHE A 1 94 ? 12.412 5.303 -21.420 1.00 90.56 94 PHE A CA 1
ATOM 739 C C . PHE A 1 94 ? 11.628 4.002 -21.641 1.00 90.56 94 PHE A C 1
ATOM 741 O O . PHE A 1 94 ? 10.706 3.703 -20.882 1.00 90.56 94 PHE A O 1
ATOM 748 N N . GLU A 1 95 ? 12.019 3.191 -22.626 1.00 92.25 95 GLU A N 1
ATOM 749 C CA . GLU A 1 95 ? 11.366 1.905 -22.893 1.00 92.25 95 GLU A CA 1
ATOM 750 C C . GLU A 1 95 ? 11.504 0.938 -21.714 1.00 92.25 95 GLU A C 1
ATOM 752 O O . GLU A 1 95 ? 10.523 0.308 -21.300 1.00 92.25 95 GLU A O 1
ATOM 757 N N . ARG A 1 96 ? 12.700 0.875 -21.113 1.00 92.19 96 ARG A N 1
ATOM 758 C CA . ARG A 1 96 ? 12.950 0.090 -19.902 1.00 92.19 96 ARG A CA 1
ATOM 759 C C . ARG A 1 96 ? 12.055 0.540 -18.756 1.00 92.19 96 ARG A C 1
ATOM 761 O O . ARG A 1 96 ? 11.428 -0.300 -18.116 1.00 92.19 96 ARG A O 1
ATOM 768 N N . TRP A 1 97 ? 11.942 1.847 -18.530 1.00 93.56 97 TRP A N 1
ATOM 769 C CA . TRP A 1 97 ? 11.065 2.392 -17.498 1.00 93.56 97 TRP A CA 1
ATOM 770 C C . TRP A 1 97 ? 9.612 1.940 -17.725 1.00 93.56 97 TRP A C 1
ATOM 772 O O . TRP A 1 97 ? 8.955 1.470 -16.797 1.00 93.56 97 TRP A O 1
ATOM 782 N N . HIS A 1 98 ? 9.103 2.009 -18.962 1.00 93.06 98 HIS A N 1
ATOM 783 C CA . HIS A 1 98 ? 7.736 1.580 -19.279 1.00 93.06 98 HIS A CA 1
ATOM 784 C C . HIS A 1 98 ? 7.529 0.070 -19.117 1.00 93.06 98 HIS A C 1
ATOM 786 O O . HIS A 1 98 ? 6.455 -0.365 -18.684 1.00 93.06 98 HIS A O 1
ATOM 792 N N . ALA A 1 99 ? 8.535 -0.738 -19.455 1.00 94.12 99 ALA A N 1
ATOM 793 C CA . ALA A 1 99 ? 8.515 -2.177 -19.218 1.00 94.12 99 ALA A CA 1
ATOM 794 C C . ALA A 1 99 ? 8.467 -2.496 -17.718 1.00 94.12 99 ALA A C 1
ATOM 796 O O . ALA A 1 99 ? 7.587 -3.247 -17.282 1.00 94.12 99 ALA A O 1
ATOM 797 N N . ASP A 1 100 ? 9.329 -1.855 -16.928 1.00 94.69 100 ASP A N 1
ATOM 798 C CA . ASP A 1 100 ? 9.357 -1.988 -15.474 1.00 94.69 100 ASP A CA 1
ATOM 799 C C . ASP A 1 100 ? 8.027 -1.542 -14.859 1.00 94.69 100 ASP A C 1
ATOM 801 O O . ASP A 1 100 ? 7.452 -2.262 -14.047 1.00 94.69 100 ASP A O 1
ATOM 805 N N . HIS A 1 101 ? 7.450 -0.431 -15.315 1.00 95.38 101 HIS A N 1
ATOM 806 C CA . HIS A 1 101 ? 6.141 0.026 -14.857 1.00 95.38 101 HIS A CA 1
ATOM 807 C C . HIS A 1 101 ? 5.019 -0.984 -15.120 1.00 95.38 101 HIS A C 1
ATOM 809 O O . HIS A 1 101 ? 4.234 -1.286 -14.217 1.00 95.38 101 HIS A O 1
ATOM 815 N N . ARG A 1 102 ? 4.954 -1.565 -16.327 1.00 95.00 102 ARG A N 1
ATOM 816 C CA . ARG A 1 102 ? 3.986 -2.634 -16.640 1.00 95.00 102 ARG A CA 1
ATOM 817 C C . ARG A 1 102 ? 4.184 -3.854 -15.738 1.00 95.00 102 ARG A C 1
ATOM 819 O O . ARG A 1 102 ? 3.197 -4.434 -15.274 1.00 95.00 102 ARG A O 1
ATOM 826 N N . LYS A 1 103 ? 5.437 -4.226 -15.463 1.00 95.00 103 LYS A N 1
ATOM 827 C CA . LYS A 1 103 ? 5.780 -5.342 -14.572 1.00 95.00 103 LYS A CA 1
ATOM 828 C C . LYS A 1 103 ? 5.351 -5.058 -13.130 1.00 95.00 103 LYS A C 1
ATOM 830 O O . LYS A 1 103 ? 4.602 -5.852 -12.566 1.00 95.00 103 LYS A O 1
ATOM 835 N N . VAL A 1 104 ? 5.705 -3.903 -12.567 1.00 95.94 104 VAL A N 1
ATOM 836 C CA . VAL A 1 104 ? 5.314 -3.503 -11.203 1.00 95.94 104 VAL A CA 1
ATOM 837 C C . VAL A 1 104 ? 3.800 -3.430 -11.048 1.00 95.94 104 VAL A C 1
ATOM 839 O O . VAL A 1 104 ? 3.258 -3.964 -10.081 1.00 95.94 104 VAL A O 1
ATOM 842 N N . ARG A 1 105 ? 3.091 -2.840 -12.016 1.00 96.25 105 ARG A N 1
ATOM 843 C CA . ARG A 1 105 ? 1.622 -2.821 -12.017 1.00 96.25 105 ARG A CA 1
ATOM 844 C C . ARG A 1 105 ? 1.040 -4.234 -11.963 1.00 96.25 105 ARG A C 1
ATOM 846 O O . ARG A 1 105 ? 0.124 -4.490 -11.185 1.00 96.25 105 ARG A O 1
ATOM 853 N N . SER A 1 106 ? 1.589 -5.151 -12.757 1.00 95.62 106 SER A N 1
ATOM 854 C CA . SER A 1 106 ? 1.149 -6.550 -12.785 1.00 95.62 106 SER A CA 1
ATOM 855 C C . SER A 1 106 ? 1.394 -7.249 -11.445 1.00 95.62 106 SER A C 1
ATOM 857 O O . SER A 1 106 ? 0.499 -7.927 -10.950 1.00 95.62 106 SER A O 1
ATOM 859 N N . ILE A 1 107 ? 2.556 -7.026 -10.820 1.00 95.69 107 ILE A N 1
ATOM 860 C CA . ILE A 1 107 ? 2.886 -7.553 -9.486 1.00 95.69 107 ILE A CA 1
ATOM 861 C C . ILE A 1 107 ? 1.890 -7.039 -8.439 1.00 95.69 107 ILE A C 1
ATOM 863 O O . ILE A 1 107 ? 1.336 -7.830 -7.676 1.00 95.69 107 ILE A O 1
ATOM 867 N N . ILE A 1 108 ? 1.618 -5.729 -8.427 1.00 96.62 108 ILE A N 1
ATOM 868 C CA . ILE A 1 108 ? 0.669 -5.112 -7.492 1.00 96.62 108 ILE A CA 1
ATOM 869 C C . ILE A 1 108 ? -0.709 -5.764 -7.627 1.00 96.62 108 ILE A C 1
ATOM 871 O O . ILE A 1 108 ? -1.250 -6.234 -6.629 1.00 96.62 108 ILE A O 1
ATOM 875 N N . LEU A 1 109 ? -1.252 -5.853 -8.843 1.00 97.00 109 LEU A N 1
ATOM 876 C CA . LEU A 1 109 ? -2.581 -6.425 -9.072 1.00 97.00 109 LEU A CA 1
ATOM 877 C C . LEU A 1 109 ? -2.640 -7.928 -8.757 1.00 97.00 109 LEU A C 1
ATOM 879 O O . LEU A 1 109 ? -3.598 -8.375 -8.133 1.00 97.00 109 LEU A O 1
ATOM 883 N N . ALA A 1 110 ? -1.618 -8.704 -9.130 1.00 95.62 110 ALA A N 1
ATOM 884 C CA . ALA A 1 110 ? -1.563 -10.143 -8.853 1.00 95.62 110 ALA A CA 1
ATOM 885 C C . ALA A 1 110 ? -1.470 -10.457 -7.348 1.00 95.62 110 ALA A C 1
ATOM 887 O O . ALA A 1 110 ? -2.009 -11.464 -6.877 1.00 95.62 110 ALA A O 1
ATOM 888 N N . SER A 1 111 ? -0.831 -9.563 -6.588 1.00 96.81 111 SER A N 1
ATOM 889 C CA . SER A 1 111 ? -0.680 -9.667 -5.134 1.00 96.81 111 SER A CA 1
ATOM 890 C C . SER A 1 111 ? -1.936 -9.302 -4.335 1.00 96.81 111 SER A C 1
ATOM 892 O O . SER A 1 111 ? -1.895 -9.275 -3.107 1.00 96.81 111 SER A O 1
ATOM 894 N N . MET A 1 112 ? -3.056 -9.007 -4.997 1.00 97.38 112 MET A N 1
ATOM 895 C CA . MET A 1 112 ? -4.340 -8.722 -4.356 1.00 97.38 112 MET A CA 1
ATOM 896 C C . MET A 1 112 ? -5.248 -9.954 -4.363 1.00 97.38 112 MET A C 1
ATOM 898 O O . MET A 1 112 ? -5.128 -10.846 -5.207 1.00 97.38 112 MET A O 1
ATOM 902 N N . SER A 1 113 ? -6.194 -10.005 -3.424 1.00 97.00 113 SER A N 1
ATOM 903 C CA . SER A 1 113 ? -7.350 -10.891 -3.550 1.00 97.00 113 SER A CA 1
ATOM 904 C C . SER A 1 113 ? -8.246 -10.427 -4.704 1.00 97.00 113 SER A C 1
ATOM 906 O O . SER A 1 113 ? -8.294 -9.239 -5.027 1.00 97.00 113 SER A O 1
ATOM 908 N N . ASN A 1 114 ? -8.991 -11.351 -5.314 1.00 96.56 114 ASN A N 1
ATOM 909 C CA . ASN A 1 114 ? -9.802 -11.055 -6.502 1.00 96.56 114 ASN A CA 1
ATOM 910 C C . ASN A 1 114 ? -10.793 -9.896 -6.290 1.00 96.56 114 ASN A C 1
ATOM 912 O O . ASN A 1 114 ? -11.013 -9.096 -7.197 1.00 96.56 114 ASN A O 1
ATOM 916 N N . ASP A 1 115 ? -11.393 -9.792 -5.104 1.00 95.38 115 ASP A N 1
ATOM 917 C CA . ASP A 1 115 ? -12.390 -8.754 -4.815 1.00 95.38 115 ASP A CA 1
ATOM 918 C C . ASP A 1 115 ? -11.766 -7.369 -4.633 1.00 95.38 115 ASP A C 1
ATOM 920 O O . ASP A 1 115 ? -12.386 -6.356 -4.962 1.00 95.38 115 ASP A O 1
ATOM 924 N N . VAL A 1 116 ? -10.519 -7.312 -4.162 1.00 95.94 116 VAL A N 1
ATOM 925 C CA . VAL A 1 116 ? -9.759 -6.063 -4.083 1.00 95.94 116 VAL A CA 1
ATOM 926 C C . VAL A 1 116 ? -9.204 -5.703 -5.458 1.00 95.94 116 VAL A C 1
ATOM 928 O O . VAL A 1 116 ? -9.366 -4.568 -5.897 1.00 95.94 116 VAL A O 1
ATOM 931 N N . GLN A 1 117 ? -8.637 -6.668 -6.185 1.00 97.06 117 GLN A N 1
ATOM 932 C CA . GLN A 1 117 ? -8.055 -6.475 -7.514 1.00 97.06 117 GLN A CA 1
ATOM 933 C C . GLN A 1 117 ? -9.031 -5.797 -8.491 1.00 97.06 117 GLN A C 1
ATOM 935 O O . GLN A 1 117 ? -8.656 -4.829 -9.151 1.00 97.06 117 GLN A O 1
ATOM 940 N N . LYS A 1 118 ? -10.300 -6.231 -8.527 1.00 96.38 118 LYS A N 1
ATOM 941 C CA . LYS A 1 118 ? -11.369 -5.644 -9.369 1.00 96.38 118 LYS A CA 1
ATOM 942 C C . LYS A 1 118 ? -11.613 -4.148 -9.131 1.00 96.38 118 LYS A C 1
ATOM 944 O O . LYS A 1 118 ? -12.235 -3.484 -9.952 1.00 96.38 118 LYS A O 1
ATOM 949 N N . GLN A 1 119 ? -11.193 -3.610 -7.987 1.00 95.44 119 GLN A N 1
ATOM 950 C CA . GLN A 1 119 ? -11.350 -2.187 -7.679 1.00 95.44 119 GLN A CA 1
ATOM 951 C C . GLN A 1 119 ? -10.244 -1.329 -8.307 1.00 95.44 119 GLN A C 1
ATOM 953 O O . GLN A 1 119 ? -10.433 -0.117 -8.461 1.00 95.44 119 GLN A O 1
ATOM 958 N N . TYR A 1 120 ? -9.110 -1.944 -8.661 1.00 96.25 120 TYR A N 1
ATOM 959 C CA . TYR A 1 120 ? -7.889 -1.275 -9.119 1.00 96.25 120 TYR A CA 1
ATOM 960 C C . TYR A 1 120 ? -7.446 -1.688 -10.532 1.00 96.25 120 TYR A C 1
ATOM 962 O O . TYR A 1 120 ? -6.622 -0.994 -11.118 1.00 96.25 120 TYR A O 1
ATOM 970 N N . ASP A 1 121 ? -7.990 -2.764 -11.105 1.00 93.38 121 ASP A N 1
ATOM 971 C CA . ASP A 1 121 ? -7.586 -3.326 -12.407 1.00 93.38 121 ASP A CA 1
ATOM 972 C C . ASP A 1 121 ? -7.738 -2.368 -13.605 1.00 93.38 121 ASP A C 1
ATOM 974 O O . ASP A 1 121 ? -6.993 -2.478 -14.580 1.00 93.38 121 ASP A O 1
ATOM 978 N N . ARG A 1 122 ? -8.653 -1.398 -13.518 1.00 94.06 122 ARG A N 1
ATOM 979 C CA . ARG A 1 122 ? -8.866 -0.343 -14.526 1.00 94.06 122 ARG A CA 1
ATOM 980 C C . ARG A 1 122 ? -7.915 0.847 -14.410 1.00 94.06 122 ARG A C 1
ATOM 982 O O . ARG A 1 122 ? -7.982 1.741 -15.243 1.00 94.06 122 ARG A O 1
ATOM 989 N N . LEU A 1 123 ? -7.088 0.917 -13.368 1.00 93.69 123 LEU A N 1
ATOM 990 C CA . LEU A 1 123 ? -6.104 1.988 -13.227 1.00 93.69 123 LEU A CA 1
ATOM 991 C C . LEU A 1 123 ? -4.836 1.601 -13.988 1.00 93.69 123 LEU A C 1
ATOM 993 O O . LEU A 1 123 ? -4.271 0.532 -13.749 1.00 93.69 123 LEU A O 1
ATOM 997 N N . ASP A 1 124 ? -4.394 2.461 -14.901 1.00 89.19 124 ASP A N 1
ATOM 998 C CA . ASP A 1 124 ? -3.252 2.178 -15.781 1.00 89.19 124 ASP A CA 1
ATOM 999 C C . ASP A 1 124 ? -1.899 2.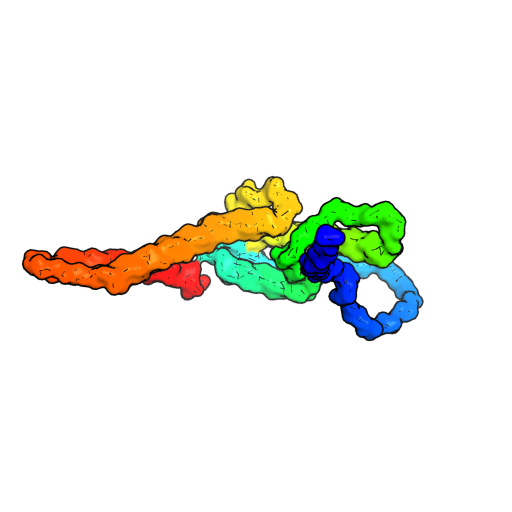533 -15.160 1.00 89.19 124 ASP A C 1
ATOM 1001 O O . ASP A 1 124 ? -0.878 1.989 -15.570 1.00 89.19 124 ASP A O 1
ATOM 1005 N N . ASP A 1 125 ? -1.890 3.398 -14.147 1.00 90.69 125 ASP A N 1
ATOM 1006 C CA . ASP A 1 125 ? -0.693 3.952 -13.514 1.00 90.69 125 ASP A CA 1
ATOM 1007 C C . ASP A 1 125 ? -0.515 3.448 -12.070 1.00 90.69 125 ASP A C 1
ATOM 1009 O O . ASP A 1 125 ? -1.459 3.418 -11.272 1.00 90.69 125 ASP A O 1
ATOM 1013 N N . VAL A 1 126 ? 0.723 3.072 -11.727 1.00 94.88 126 VAL A N 1
ATOM 1014 C CA . VAL A 1 126 ? 1.110 2.599 -10.388 1.00 94.88 126 VAL A CA 1
ATOM 1015 C C . VAL A 1 126 ? 0.868 3.670 -9.323 1.00 94.88 126 VAL A C 1
ATOM 1017 O O . VAL A 1 126 ? 0.379 3.341 -8.238 1.00 94.88 126 VAL A O 1
ATOM 1020 N N . ALA A 1 127 ? 1.157 4.941 -9.612 1.00 92.50 127 ALA A N 1
ATOM 1021 C CA . ALA A 1 127 ? 0.994 6.019 -8.641 1.00 92.50 127 ALA A CA 1
ATOM 1022 C C . ALA A 1 127 ? -0.480 6.198 -8.243 1.00 92.50 127 ALA A C 1
ATOM 1024 O O . ALA A 1 127 ? -0.794 6.302 -7.058 1.00 92.50 127 ALA A O 1
ATOM 1025 N N . SER A 1 128 ? -1.394 6.136 -9.210 1.00 92.75 128 SER A N 1
ATOM 1026 C CA . SER A 1 128 ? -2.842 6.218 -9.015 1.00 92.75 128 SER A CA 1
ATOM 1027 C C . SER A 1 128 ? -3.370 5.056 -8.179 1.00 92.75 128 SER A C 1
ATOM 1029 O O . SER A 1 128 ? -4.190 5.267 -7.282 1.00 92.75 128 SER A O 1
ATOM 1031 N N . ILE A 1 129 ? -2.881 3.833 -8.423 1.00 95.50 129 ILE A N 1
ATOM 1032 C CA . ILE A 1 129 ? -3.235 2.660 -7.610 1.00 95.50 129 ILE A CA 1
ATOM 1033 C C . ILE A 1 129 ? -2.805 2.891 -6.158 1.00 95.50 129 ILE A C 1
ATOM 1035 O O . ILE A 1 129 ? -3.641 2.851 -5.254 1.00 95.50 129 ILE A O 1
ATOM 1039 N N . LEU A 1 130 ? -1.524 3.188 -5.928 1.00 94.44 130 LEU A N 1
ATOM 1040 C CA . LEU A 1 130 ? -0.970 3.354 -4.582 1.00 94.44 130 LEU A CA 1
ATOM 1041 C C . LEU A 1 130 ? -1.603 4.532 -3.831 1.00 94.44 130 LEU A C 1
ATOM 1043 O O . LEU A 1 130 ? -1.886 4.423 -2.635 1.00 94.44 130 LEU A O 1
ATOM 1047 N N . GLN A 1 131 ? -1.867 5.641 -4.522 1.00 93.12 131 GLN A N 1
ATOM 1048 C CA . GLN A 1 131 ? -2.521 6.810 -3.944 1.00 93.12 131 GLN A CA 1
ATOM 1049 C C . GLN A 1 131 ? -3.946 6.477 -3.495 1.00 93.12 131 GLN A C 1
ATOM 1051 O O . GLN A 1 131 ? -4.297 6.719 -2.338 1.00 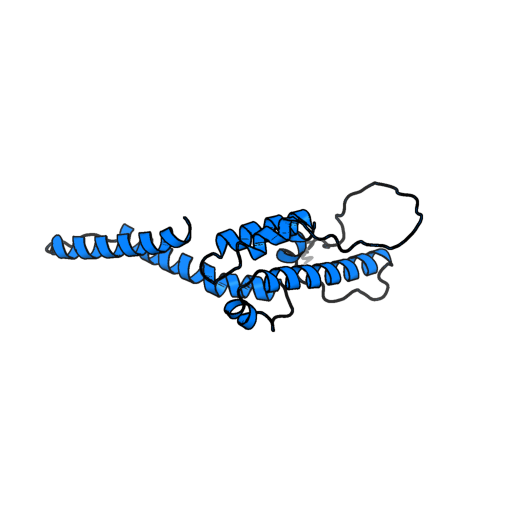93.12 131 GLN A O 1
ATOM 1056 N N . ARG A 1 132 ? -4.741 5.833 -4.357 1.00 94.31 132 ARG A N 1
ATOM 1057 C CA . ARG A 1 132 ? -6.102 5.422 -4.003 1.00 94.31 132 ARG A CA 1
ATOM 1058 C C . ARG A 1 132 ? -6.111 4.411 -2.858 1.00 94.31 132 ARG A C 1
ATOM 1060 O O . ARG A 1 132 ? -6.956 4.489 -1.973 1.00 94.31 132 ARG A O 1
ATOM 1067 N N . MET A 1 133 ? -5.169 3.468 -2.828 1.00 94.06 133 MET A N 1
ATOM 1068 C CA . MET A 1 133 ? -5.052 2.536 -1.703 1.00 94.06 133 MET A CA 1
ATOM 1069 C C . MET A 1 133 ? -4.733 3.262 -0.391 1.00 94.06 133 MET A C 1
ATOM 1071 O O . MET A 1 133 ? -5.342 2.975 0.637 1.00 94.06 133 MET A O 1
ATOM 1075 N N . LYS A 1 134 ? -3.824 4.241 -0.409 1.00 91.06 134 LYS A N 1
ATOM 1076 C CA . LYS A 1 134 ? -3.500 5.055 0.770 1.00 91.06 134 LYS A CA 1
ATOM 1077 C C . LYS A 1 134 ? -4.720 5.833 1.277 1.00 91.06 1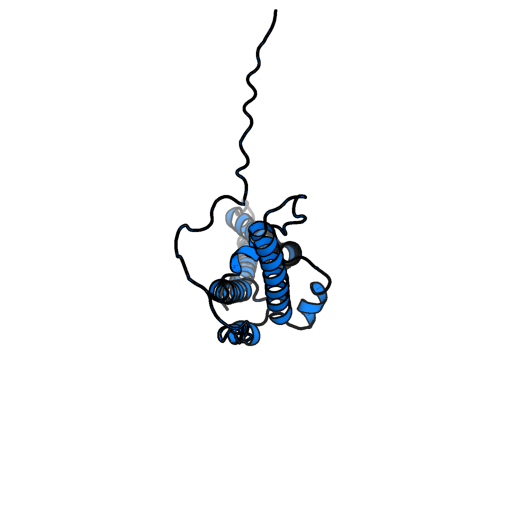34 LYS A C 1
ATOM 1079 O O . LYS A 1 134 ? -4.940 5.907 2.487 1.00 91.06 134 LYS A O 1
ATOM 1084 N N . GLU A 1 135 ? -5.517 6.386 0.371 1.00 91.81 135 GLU A N 1
ATOM 1085 C CA . GLU A 1 135 ? -6.759 7.092 0.702 1.00 91.81 135 GLU A CA 1
ATOM 1086 C C . GLU A 1 135 ? -7.813 6.185 1.330 1.00 91.81 135 GLU A C 1
ATOM 1088 O O . GLU A 1 135 ? -8.494 6.612 2.256 1.00 91.81 135 GLU A O 1
ATOM 1093 N N . VAL A 1 136 ? -7.923 4.937 0.876 1.00 91.69 136 VAL A N 1
ATOM 1094 C CA . VAL A 1 136 ? -8.928 3.996 1.386 1.00 91.69 136 VAL A CA 1
ATOM 1095 C C . VAL A 1 136 ? -8.482 3.339 2.695 1.00 91.69 136 VAL A C 1
ATOM 1097 O O . VAL A 1 136 ? -9.255 3.285 3.647 1.00 91.69 136 VAL A O 1
ATOM 1100 N N . TYR A 1 137 ? -7.237 2.864 2.772 1.00 89.44 137 TYR A N 1
ATOM 1101 C CA . TYR A 1 137 ? -6.804 1.957 3.844 1.00 89.44 137 TYR A CA 1
ATOM 1102 C C . TYR A 1 137 ? -5.917 2.603 4.911 1.00 89.44 137 TYR A C 1
ATOM 1104 O O . TYR A 1 137 ? -5.677 1.994 5.947 1.00 89.44 137 TYR A O 1
ATOM 1112 N N . VAL A 1 138 ? -5.403 3.818 4.686 1.00 87.00 138 VAL A N 1
ATOM 1113 C CA . VAL A 1 138 ? -4.431 4.444 5.604 1.00 87.00 138 VAL A CA 1
ATOM 1114 C C . VAL A 1 138 ? -4.950 5.746 6.198 1.00 87.00 138 VAL A C 1
ATOM 1116 O O . VAL A 1 138 ? -4.845 5.960 7.405 1.00 87.00 138 VAL A O 1
ATOM 1119 N N . ILE A 1 139 ? -5.471 6.652 5.369 1.00 84.25 139 ILE A N 1
ATOM 1120 C CA . ILE A 1 139 ? -5.878 7.990 5.825 1.00 84.25 139 ILE A CA 1
ATOM 1121 C C . ILE A 1 139 ? -7.035 7.935 6.840 1.00 84.25 139 ILE A C 1
ATOM 1123 O O . ILE A 1 139 ? -6.899 8.569 7.892 1.00 84.25 139 ILE A O 1
ATOM 1127 N N . PRO A 1 140 ? -8.131 7.185 6.603 1.00 82.19 140 PRO A N 1
ATOM 1128 C CA . PRO A 1 140 ? -9.264 7.147 7.523 1.00 82.19 140 PRO A CA 1
ATOM 1129 C C . PRO A 1 140 ? -8.884 6.578 8.889 1.00 82.19 140 PRO A C 1
ATOM 1131 O O . PRO A 1 140 ? -9.256 7.149 9.913 1.00 82.19 140 PRO A O 1
ATOM 1134 N N . ASP A 1 141 ? -8.087 5.509 8.914 1.00 82.44 141 ASP A N 1
ATOM 1135 C CA . ASP A 1 141 ? -7.570 4.901 10.143 1.00 82.44 141 ASP A CA 1
ATOM 1136 C C . ASP A 1 141 ? -6.728 5.902 10.951 1.00 82.44 141 ASP A C 1
ATOM 1138 O O . ASP A 1 141 ? -7.016 6.174 12.118 1.00 82.44 141 ASP A O 1
ATOM 1142 N N . ARG A 1 142 ? -5.753 6.559 10.305 1.00 84.44 142 ARG A N 1
ATOM 1143 C CA . ARG A 1 142 ? -4.918 7.585 10.953 1.00 84.44 142 ARG A CA 1
ATOM 1144 C C . ARG A 1 142 ? -5.741 8.739 11.508 1.00 84.44 142 ARG A C 1
ATOM 1146 O O . ARG A 1 142 ? -5.489 9.178 12.630 1.00 84.44 142 ARG A O 1
ATOM 1153 N N . HIS A 1 143 ? -6.701 9.239 10.732 1.00 86.12 143 HIS A N 1
ATOM 1154 C CA . HIS A 1 143 ? -7.567 10.329 11.163 1.00 86.12 143 HIS A CA 1
ATOM 1155 C C . HIS A 1 143 ? -8.425 9.908 12.361 1.00 86.12 143 HIS A C 1
ATOM 1157 O O . HIS A 1 143 ? -8.469 10.612 13.368 1.00 86.12 143 HIS A O 1
ATOM 1163 N N . THR A 1 144 ? -9.056 8.736 12.290 1.00 86.12 144 THR A N 1
ATOM 1164 C CA . THR A 1 144 ? -9.936 8.222 13.348 1.00 86.12 144 THR A CA 1
ATOM 1165 C C . THR A 1 144 ? -9.159 7.974 14.635 1.00 86.12 144 THR A C 1
ATOM 1167 O O . THR A 1 144 ? -9.606 8.376 15.710 1.00 86.12 144 THR A O 1
ATOM 1170 N N . ARG A 1 145 ? -7.956 7.401 14.525 1.00 86.50 145 ARG A N 1
ATOM 1171 C CA . ARG A 1 145 ? -7.052 7.193 15.659 1.00 86.50 145 ARG A CA 1
ATOM 1172 C C . ARG A 1 145 ? -6.614 8.517 16.269 1.00 86.50 145 ARG A C 1
ATOM 1174 O O . ARG A 1 145 ? -6.662 8.676 17.483 1.00 86.50 145 ARG A O 1
ATOM 1181 N N . TYR A 1 146 ? -6.228 9.490 15.444 1.00 89.88 146 TYR A N 1
ATOM 1182 C CA . TYR A 1 146 ? -5.859 10.821 15.925 1.00 89.88 146 TYR A CA 1
ATOM 1183 C C . TYR A 1 146 ? -7.008 11.492 16.688 1.00 89.88 146 TYR A C 1
ATOM 1185 O O . TYR A 1 146 ? -6.783 12.024 17.775 1.00 89.88 146 TYR A O 1
ATOM 1193 N N . VAL A 1 147 ? -8.232 11.447 16.149 1.00 92.88 147 VAL A N 1
ATOM 1194 C CA . VAL A 1 147 ? -9.419 12.019 16.799 1.00 92.88 147 VAL A CA 1
ATOM 1195 C C . VAL A 1 147 ? -9.685 11.340 18.142 1.00 92.88 147 VAL A C 1
ATOM 1197 O O . VAL A 1 147 ? -9.777 12.042 19.146 1.00 92.88 147 VAL A O 1
ATOM 1200 N N . ALA A 1 148 ? -9.724 10.005 18.189 1.00 91.94 148 ALA A N 1
ATOM 1201 C CA . ALA A 1 148 ? -9.981 9.260 19.424 1.00 91.94 148 ALA A CA 1
ATOM 1202 C C . ALA A 1 148 ? -8.919 9.542 20.504 1.00 91.94 148 ALA A C 1
ATOM 1204 O O . ALA A 1 148 ? -9.255 9.888 21.636 1.00 91.94 148 ALA A O 1
ATOM 1205 N N . THR A 1 149 ? -7.634 9.503 20.142 1.00 92.94 149 THR A N 1
ATOM 1206 C CA . THR A 1 149 ? -6.525 9.818 21.056 1.00 92.94 149 THR A CA 1
ATOM 1207 C C . THR A 1 149 ? -6.608 11.255 21.570 1.00 92.94 149 THR A C 1
ATOM 1209 O O . THR A 1 149 ? -6.434 11.514 22.760 1.00 92.94 149 THR A O 1
ATOM 1212 N N . LYS A 1 150 ? -6.908 12.215 20.691 1.00 95.00 150 LYS A N 1
ATOM 1213 C CA . LYS A 1 150 ? -7.068 13.624 21.067 1.00 95.00 150 LYS A CA 1
ATOM 1214 C C . LYS A 1 150 ? -8.243 13.833 22.019 1.00 95.00 150 LYS A C 1
ATOM 1216 O O . LYS A 1 150 ? -8.116 14.629 22.947 1.00 95.00 150 LYS A O 1
ATOM 1221 N N . GLU A 1 151 ? -9.367 13.160 21.790 1.00 95.44 151 GLU A N 1
ATOM 1222 C CA . GLU A 1 151 ? -10.530 13.203 22.681 1.00 95.44 151 GLU A CA 1
ATOM 1223 C C . GLU A 1 151 ? -10.207 12.611 24.050 1.00 95.44 151 GLU A C 1
ATOM 1225 O O . GLU A 1 151 ? -10.501 13.252 25.056 1.00 95.44 151 GLU A O 1
ATOM 1230 N N . PHE A 1 152 ? -9.525 11.465 24.091 1.00 94.69 152 PHE A N 1
ATOM 1231 C CA . PHE A 1 152 ? -9.082 10.829 25.330 1.00 94.69 152 PHE A CA 1
ATOM 1232 C C . PHE A 1 152 ? -8.190 11.757 26.166 1.00 94.69 152 PHE A C 1
ATOM 1234 O O . PHE A 1 152 ? -8.490 12.027 27.324 1.00 94.69 152 PHE A O 1
ATOM 1241 N N . PHE A 1 153 ? -7.143 12.338 25.570 1.00 94.06 153 PHE A N 1
ATOM 1242 C CA . PHE A 1 153 ? -6.238 13.245 26.291 1.00 94.06 153 PHE A CA 1
ATOM 1243 C C . PHE A 1 153 ? -6.885 14.572 26.708 1.00 94.06 153 PHE A C 1
ATOM 1245 O O . PHE A 1 153 ? -6.413 15.229 27.637 1.00 94.06 153 PHE A O 1
ATOM 1252 N N . ARG A 1 154 ? -7.936 15.011 26.008 1.00 95.62 154 ARG A N 1
ATOM 1253 C CA . ARG A 1 154 ? -8.669 16.242 26.342 1.00 95.62 154 ARG A CA 1
ATOM 1254 C C . ARG A 1 154 ? -9.813 16.012 27.316 1.00 95.62 154 ARG A C 1
ATOM 1256 O O . ARG A 1 154 ? -10.333 16.990 27.853 1.00 95.62 154 ARG A O 1
ATOM 1263 N N . ALA A 1 155 ? -10.227 14.767 27.520 1.00 93.69 155 ALA A N 1
ATOM 1264 C CA . ALA A 1 155 ? -11.311 14.444 28.419 1.00 93.69 155 ALA A CA 1
ATOM 1265 C C . ALA A 1 155 ? -10.928 14.843 29.848 1.00 93.69 155 ALA A C 1
ATOM 1267 O O . ALA A 1 155 ? -9.942 14.381 30.417 1.00 93.69 155 ALA A O 1
ATOM 1268 N N . LYS A 1 156 ? -11.730 15.732 30.427 1.00 93.25 156 LYS A N 1
ATOM 1269 C CA . LYS A 1 156 ? -11.687 16.086 31.842 1.00 93.25 156 LYS A CA 1
ATOM 1270 C C . LYS A 1 156 ? -13.078 15.893 32.411 1.00 93.25 156 LYS A C 1
ATOM 1272 O O . LYS A 1 156 ? -14.067 16.148 31.721 1.00 93.25 156 LYS A O 1
ATOM 1277 N N . MET A 1 157 ? -13.148 15.452 33.658 1.00 95.44 157 MET A N 1
ATOM 1278 C CA . MET A 1 157 ? -14.398 15.484 34.404 1.00 95.44 157 MET A CA 1
ATOM 1279 C C . MET A 1 157 ? -14.811 16.932 34.641 1.00 95.44 157 MET A C 1
ATOM 1281 O O . MET A 1 157 ? -13.985 17.759 35.025 1.00 95.44 157 MET A O 1
ATOM 1285 N N . THR A 1 158 ? -16.083 17.238 34.411 1.00 92.56 158 THR A N 1
ATOM 1286 C CA . THR A 1 158 ? -16.655 18.529 34.795 1.00 92.56 158 THR A CA 1
ATOM 1287 C C . THR A 1 158 ? -17.080 18.475 36.257 1.00 92.56 158 THR A C 1
ATOM 1289 O O . THR A 1 158 ? -17.521 17.432 36.747 1.00 92.56 158 THR A O 1
ATOM 1292 N N . GLU A 1 159 ? -16.953 19.588 36.971 1.00 92.31 159 GLU A N 1
ATOM 1293 C CA . GLU A 1 159 ? -17.386 19.673 38.366 1.00 92.31 159 GLU A CA 1
ATOM 1294 C C . GLU A 1 159 ? -18.886 19.352 38.483 1.00 92.31 159 GLU A C 1
ATOM 1296 O O . GLU A 1 159 ? -19.687 19.778 37.650 1.00 92.31 159 GLU A O 1
ATOM 1301 N N . GLY A 1 160 ? -19.253 18.523 39.463 1.00 91.94 160 GLY A N 1
ATOM 1302 C CA . GLY A 1 160 ? -20.626 18.041 39.646 1.00 91.94 160 GLY A CA 1
ATOM 1303 C C . GLY A 1 160 ? -21.085 16.928 38.688 1.00 91.94 160 GLY A C 1
ATOM 1304 O O . GLY A 1 160 ? -22.227 16.493 38.800 1.00 91.94 160 GLY A O 1
ATOM 1305 N N . SER A 1 161 ? -20.235 16.440 37.772 1.00 91.62 161 SER A N 1
ATOM 1306 C CA . SER A 1 161 ? -20.573 15.300 36.896 1.00 91.62 161 SER A CA 1
ATOM 1307 C C . SER A 1 161 ? -20.350 13.932 37.549 1.00 91.62 161 SER A C 1
ATOM 1309 O O . SER A 1 161 ? -19.560 13.784 38.483 1.00 91.62 161 SER A O 1
ATOM 1311 N N . SER A 1 162 ? -21.041 12.910 37.032 1.00 96.50 162 SER A N 1
ATOM 1312 C CA . SER A 1 162 ? -20.909 11.527 37.495 1.00 96.50 162 SER A CA 1
ATOM 1313 C C . SER A 1 162 ? -19.553 10.924 37.115 1.00 96.50 162 SER A C 1
ATOM 1315 O O . SER A 1 162 ? -19.186 10.853 35.939 1.00 96.50 162 SER A O 1
ATOM 1317 N N . VAL A 1 163 ? -18.831 10.407 38.116 1.00 95.12 163 VAL A N 1
ATOM 1318 C CA . VAL A 1 163 ? -17.585 9.638 37.927 1.00 95.12 163 VAL A CA 1
ATOM 1319 C C . VAL A 1 163 ? -17.828 8.411 37.049 1.00 95.12 163 VAL A C 1
ATOM 1321 O O . VAL A 1 163 ? -17.010 8.099 36.188 1.00 95.12 163 VAL A O 1
ATOM 1324 N N . GLN A 1 164 ? -18.959 7.727 37.240 1.00 96.31 164 GLN A N 1
ATOM 1325 C CA . GLN A 1 164 ? -19.287 6.510 36.500 1.00 96.31 164 GLN A CA 1
ATOM 1326 C C . GLN A 1 164 ? -19.489 6.802 35.009 1.00 96.31 164 GLN A C 1
ATOM 1328 O O . GLN A 1 164 ? -18.926 6.104 34.170 1.00 96.31 164 GLN A O 1
ATOM 1333 N N . GLU A 1 165 ? -20.248 7.846 34.670 1.00 94.12 165 GLU A N 1
ATOM 1334 C CA . GLU A 1 165 ? -20.481 8.233 33.271 1.00 94.12 165 GLU A CA 1
ATOM 1335 C C . GLU A 1 165 ? -19.180 8.651 32.583 1.00 94.12 165 GLU A C 1
ATOM 1337 O O . GLU A 1 165 ? -18.913 8.256 31.446 1.00 94.12 165 GLU A O 1
ATOM 1342 N N . HIS A 1 166 ? -18.330 9.401 33.292 1.00 95.62 166 HIS A N 1
ATOM 1343 C CA . HIS A 1 166 ? -17.005 9.736 32.790 1.00 95.62 166 HIS A CA 1
ATOM 1344 C C . HIS A 1 166 ? -16.145 8.485 32.569 1.00 95.62 166 HIS A C 1
ATOM 1346 O O . HIS A 1 166 ? -15.516 8.359 31.519 1.00 95.62 166 HIS A O 1
ATOM 1352 N N . GLY A 1 167 ? -16.151 7.544 33.518 1.00 95.00 167 GLY A N 1
ATOM 1353 C CA . GLY A 1 167 ? -15.431 6.276 33.412 1.00 95.00 167 GLY A CA 1
ATOM 1354 C C . GLY A 1 167 ? -15.858 5.460 32.193 1.00 95.00 167 GLY A C 1
ATOM 1355 O O . GLY A 1 167 ? -15.003 5.012 31.435 1.00 95.00 167 GLY A O 1
ATOM 1356 N N . VAL A 1 168 ? -17.166 5.348 31.941 1.00 96.25 168 VAL A N 1
ATOM 1357 C CA . VAL A 1 168 ? -17.708 4.668 30.750 1.00 96.25 168 VAL A CA 1
ATOM 1358 C C . VAL A 1 168 ? -17.257 5.360 29.459 1.00 96.25 168 VAL A C 1
ATOM 1360 O O . VAL A 1 168 ? -16.812 4.695 28.526 1.00 96.25 168 VAL A O 1
ATOM 1363 N N . LYS A 1 169 ? -17.301 6.699 29.404 1.00 94.19 169 LYS A N 1
ATOM 1364 C CA . LYS A 1 169 ? -16.815 7.456 28.239 1.00 94.19 169 LYS A CA 1
ATOM 1365 C C . LYS A 1 169 ? -15.326 7.211 27.985 1.00 94.19 169 LYS A C 1
ATOM 1367 O O . LYS A 1 169 ? -14.933 6.984 26.842 1.00 94.19 169 LYS A O 1
ATOM 1372 N N . MET A 1 170 ? -14.504 7.251 29.030 1.00 95.44 170 MET A N 1
ATOM 1373 C CA . MET A 1 170 ? -13.066 7.004 28.913 1.00 95.44 170 MET A CA 1
ATOM 1374 C C . MET A 1 170 ? -12.776 5.577 28.455 1.00 95.44 170 MET A C 1
ATOM 1376 O O . MET A 1 170 ? -11.957 5.400 27.558 1.00 95.44 170 MET A O 1
ATOM 1380 N N . LEU A 1 171 ? -13.492 4.587 28.996 1.00 95.62 171 LEU A N 1
ATOM 1381 C CA . LEU A 1 171 ? -13.373 3.190 28.585 1.00 95.62 171 LEU A CA 1
ATOM 1382 C C . LEU A 1 171 ? -13.686 3.015 27.094 1.00 95.62 171 LEU A C 1
ATOM 1384 O O . LEU A 1 171 ? -12.872 2.456 26.368 1.00 95.62 171 LEU A O 1
ATOM 1388 N N . SER A 1 172 ? -14.785 3.607 26.612 1.00 94.31 172 SER A N 1
ATOM 1389 C CA . SER A 1 172 ? -15.161 3.524 25.191 1.00 94.31 172 SER A CA 1
ATOM 1390 C C . SER A 1 172 ? -14.116 4.133 24.245 1.00 94.31 172 SER A C 1
ATOM 1392 O O . SER A 1 172 ? -13.932 3.672 23.119 1.00 94.31 172 SER A O 1
ATOM 1394 N N . LEU A 1 173 ? -13.401 5.175 24.692 1.00 93.94 173 LEU A N 1
ATOM 1395 C CA . LEU A 1 173 ? -12.312 5.776 23.920 1.00 93.94 173 LEU A CA 1
ATOM 1396 C C . LEU A 1 173 ? -11.070 4.879 23.911 1.00 93.94 173 LEU A C 1
ATOM 1398 O O . LEU A 1 173 ? -10.411 4.800 22.878 1.00 93.94 173 LEU A O 1
ATOM 1402 N N . VAL A 1 174 ? -10.761 4.208 25.027 1.00 93.31 174 VAL A N 1
ATOM 1403 C CA . VAL A 1 174 ? -9.653 3.241 25.109 1.00 93.31 174 VAL A CA 1
ATOM 1404 C C . VAL A 1 174 ? -9.912 2.057 24.187 1.00 93.31 174 VAL A C 1
ATOM 1406 O O . VAL A 1 174 ? -9.071 1.788 23.336 1.00 93.31 174 VAL A O 1
ATOM 1409 N N . GLU A 1 175 ? -11.091 1.436 24.270 1.00 92.62 175 GLU A N 1
ATOM 1410 C CA . GLU A 1 175 ? -11.488 0.314 23.404 1.00 92.62 175 GLU A CA 1
ATOM 1411 C C . GLU A 1 175 ? -11.367 0.692 21.920 1.00 92.62 175 GLU A C 1
ATOM 1413 O O . GLU A 1 175 ? -10.719 0.002 21.135 1.00 92.62 175 GLU A O 1
ATOM 1418 N N . LYS A 1 176 ? -11.876 1.871 21.538 1.00 90.31 176 LYS A N 1
ATOM 1419 C CA . LYS A 1 176 ? -11.757 2.383 20.166 1.00 90.31 176 LYS A CA 1
ATOM 1420 C C . LYS A 1 176 ? -10.302 2.576 19.721 1.00 90.31 176 LYS A C 1
ATOM 1422 O O . LYS A 1 176 ? -9.985 2.365 18.552 1.00 90.31 176 LYS A O 1
ATOM 1427 N N . ILE A 1 177 ? -9.416 3.030 20.608 1.00 89.69 177 ILE A N 1
ATOM 1428 C CA . ILE A 1 177 ? -7.987 3.191 20.297 1.00 89.69 177 ILE A CA 1
ATOM 1429 C C . ILE A 1 177 ? -7.309 1.822 20.158 1.00 89.69 177 ILE A C 1
ATOM 1431 O O . ILE A 1 177 ? -6.469 1.658 19.271 1.00 89.69 177 ILE A O 1
ATOM 1435 N N . GLU A 1 178 ? -7.670 0.854 21.000 1.00 86.00 178 GLU A N 1
ATOM 1436 C CA . GLU A 1 178 ? -7.155 -0.517 20.964 1.00 86.00 178 GLU A CA 1
ATOM 1437 C C . GLU A 1 178 ? -7.560 -1.246 19.680 1.00 86.00 178 GLU A C 1
ATOM 1439 O O . GLU A 1 178 ? -6.691 -1.809 19.012 1.00 86.00 178 GLU A O 1
ATOM 1444 N N . ASP A 1 179 ? -8.818 -1.135 19.255 1.00 83.19 179 ASP A N 1
ATOM 1445 C CA . ASP A 1 179 ? -9.299 -1.697 17.986 1.00 83.19 179 ASP A CA 1
ATOM 1446 C C . ASP A 1 179 ? -8.530 -1.134 16.786 1.00 83.19 179 ASP A C 1
ATOM 1448 O O . ASP A 1 179 ? -8.091 -1.866 15.895 1.00 83.19 179 ASP A O 1
ATOM 1452 N N . LEU A 1 180 ? -8.288 0.181 16.791 1.00 81.06 180 LEU A N 1
ATOM 1453 C CA . LEU A 1 180 ? -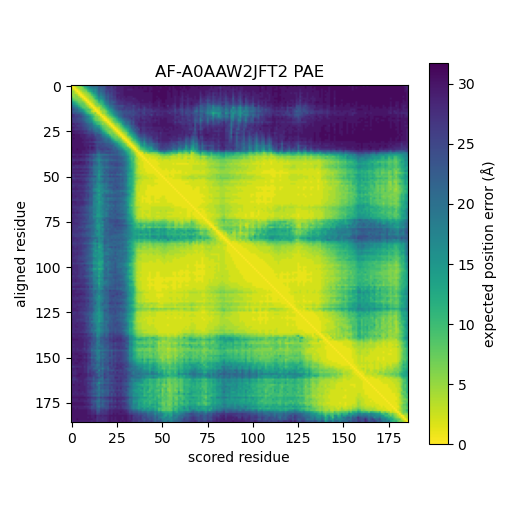7.494 0.841 15.756 1.00 81.06 180 LEU A CA 1
ATOM 1454 C C . LEU A 1 180 ? -6.007 0.467 15.835 1.00 81.06 180 LEU A C 1
ATOM 1456 O O . LEU A 1 180 ? -5.286 0.684 14.865 1.00 81.06 180 LEU A O 1
ATOM 1460 N N . LYS A 1 181 ? -5.513 -0.065 16.960 1.00 70.31 181 LYS A N 1
ATOM 1461 C CA . LYS A 1 181 ? -4.127 -0.535 17.121 1.00 70.31 181 LYS A CA 1
ATOM 1462 C C . LYS A 1 181 ? -3.966 -2.001 16.710 1.00 70.31 181 LYS A C 1
ATOM 1464 O O . LYS A 1 181 ? -2.963 -2.340 16.090 1.00 70.31 181 LYS A O 1
ATOM 1469 N N . ALA A 1 182 ? -4.966 -2.842 16.966 1.00 59.31 182 ALA A N 1
ATOM 1470 C CA . ALA A 1 182 ? -4.967 -4.265 16.624 1.00 59.31 182 ALA A CA 1
ATOM 1471 C C . ALA A 1 182 ? -4.864 -4.551 15.110 1.00 59.31 182 ALA A C 1
ATOM 1473 O O . ALA A 1 182 ? -4.502 -5.659 14.721 1.00 59.31 182 ALA A O 1
ATOM 1474 N N . GLY A 1 183 ? -5.131 -3.557 14.255 1.00 54.38 183 GLY A N 1
ATOM 1475 C CA . GLY A 1 183 ? -4.868 -3.613 12.811 1.00 54.38 183 GLY A CA 1
ATOM 1476 C C . GLY A 1 183 ? -3.391 -3.462 12.402 1.00 54.38 183 GLY A C 1
ATOM 1477 O O . GLY A 1 183 ? -3.105 -3.466 11.208 1.00 54.38 183 GLY A O 1
ATOM 1478 N N . LEU A 1 184 ? -2.461 -3.287 13.352 1.00 46.75 184 LEU A N 1
ATOM 1479 C CA . LEU A 1 184 ? -1.016 -3.146 13.103 1.00 46.75 184 LEU A CA 1
ATOM 1480 C C . LEU A 1 184 ? -0.158 -4.286 13.682 1.00 46.75 184 LEU A C 1
ATOM 1482 O O . LEU A 1 184 ? 1.017 -4.366 13.333 1.00 46.75 184 LEU A O 1
ATOM 1486 N N . ASP A 1 185 ? -0.726 -5.139 14.541 1.00 39.00 185 ASP A N 1
ATOM 1487 C CA . ASP A 1 185 ? 0.001 -6.147 15.335 1.00 39.00 185 ASP A CA 1
ATOM 1488 C C . ASP A 1 185 ? -0.339 -7.607 14.935 1.00 39.00 185 ASP A C 1
ATOM 1490 O O . ASP A 1 185 ? -0.208 -8.516 15.757 1.00 39.00 185 ASP A O 1
ATOM 1494 N N . LYS A 1 186 ? -0.799 -7.863 13.701 1.00 38.66 186 LYS A N 1
ATOM 1495 C CA . LYS A 1 186 ? -1.123 -9.222 13.218 1.00 38.66 186 LYS A CA 1
ATOM 1496 C C . LYS A 1 186 ? -0.427 -9.576 11.917 1.00 38.66 186 LYS A C 1
ATOM 1498 O O . LYS A 1 186 ? -0.501 -8.750 10.987 1.00 38.66 186 LYS A O 1
#

pLDDT: mean 80.68, std 21.49, range [32.69, 97.56]

Organism: Sesamum radiatum (NCBI:txid300843)